Protein AF-0000000080417821 (afdb_homodimer)

InterPro domains:
  IPR031643 Domain of unknown function DUF4708 [PF15813] (2-129)
  IPR031643 Domain of unknown function DUF4708 [PTHR28495] (2-130)

Foldseek 3Di:
DLVQLPVDVFKFKADDPPDDPDMDIDGDPPDDPVVVVCVCVVVVHDDDDDDDDDQVNVQRRVVVSVQSVCPPQWHDDPQKIWGDNCVLVDQDWTKIKGKDWGWDQPDPVGIDIDIDIDIKTWGDPNVRRVCVVVVNPDDDCPDIDIDDDDDDDD/DLVVLPVDVFKFKADDPPDDPDMDIDGDPPDDPVVVVCVCVVVVHDDDDDDDDDQVNVQRRVVVSVQSVCPPQWHDDPQKIWGDNCVLVDQDWTKIKGKDWGWDQPDPVGIDIDIDIDIKIWGDPNVRRVCVVVVPPDDDCPDIDIDDDDDDDD

Organism: Rhodnius prolixus (NCBI:txid13249)

pLDDT: mean 87.02, std 12.96, range [41.62, 98.38]

Structure (mmCIF, N/CA/C/O backbone):
data_AF-0000000080417821-model_v1
#
loop_
_entity.id
_entity.type
_entity.pdbx_description
1 polymer 'DUF4708 domain-containing protein'
#
loop_
_atom_site.group_PDB
_atom_site.id
_atom_site.type_symbol
_atom_site.label_atom_id
_atom_site.label_alt_id
_atom_site.label_comp_id
_atom_site.label_asym_id
_atom_site.label_entity_id
_atom_site.label_seq_id
_atom_site.pdbx_PDB_ins_code
_atom_site.Cartn_x
_atom_site.Cartn_y
_atom_site.Cartn_z
_atom_site.occupancy
_atom_site.B_iso_or_equiv
_atom_site.auth_seq_id
_atom_site.auth_comp_id
_atom_site.auth_asym_id
_atom_site.auth_atom_id
_atom_site.pdbx_PDB_model_num
ATOM 1 N N . TYR A 1 1 ? -17.75 -14.117 3.521 1 67.31 1 TYR A N 1
ATOM 2 C CA . TYR A 1 1 ? -16.672 -13.656 2.643 1 67.31 1 TYR A CA 1
ATOM 3 C C . TYR A 1 1 ? -15.477 -13.18 3.451 1 67.31 1 TYR A C 1
ATOM 5 O O . TYR A 1 1 ? -14.352 -13.641 3.238 1 67.31 1 TYR A O 1
ATOM 13 N N . ARG A 1 2 ? -15.789 -12.57 4.441 1 77.38 2 ARG A N 1
ATOM 14 C CA . ARG A 1 2 ? -14.734 -11.898 5.191 1 77.38 2 ARG A CA 1
ATOM 15 C C . ARG A 1 2 ? -13.914 -12.898 5.996 1 77.38 2 ARG A C 1
ATOM 17 O O . ARG A 1 2 ? -12.703 -12.727 6.164 1 77.38 2 ARG A O 1
ATOM 24 N N . ILE A 1 3 ? -14.617 -14 6.188 1 83.12 3 ILE A N 1
ATOM 25 C CA . ILE A 1 3 ? -13.93 -14.984 7.02 1 83.12 3 ILE A CA 1
ATOM 26 C C . ILE A 1 3 ? -12.742 -15.562 6.254 1 83.12 3 ILE A C 1
ATOM 28 O O . ILE A 1 3 ? -11.68 -15.805 6.832 1 83.12 3 ILE A O 1
ATOM 32 N N . LEU A 1 4 ? -12.883 -15.797 5.035 1 86.12 4 LEU A N 1
ATOM 33 C CA . LEU A 1 4 ? -11.82 -16.375 4.223 1 86.12 4 LEU A CA 1
ATOM 34 C C . LEU A 1 4 ? -10.641 -15.406 4.117 1 86.12 4 LEU A C 1
ATOM 36 O O . LEU A 1 4 ? -9.484 -15.82 4.215 1 86.12 4 LEU A O 1
ATOM 40 N N . ILE A 1 5 ? -10.906 -14.188 4.008 1 89.5 5 ILE A N 1
ATOM 41 C CA . ILE A 1 5 ? -9.906 -13.133 3.848 1 89.5 5 ILE A CA 1
ATOM 42 C C . ILE A 1 5 ? -9.023 -13.07 5.09 1 89.5 5 ILE A C 1
ATOM 44 O O . ILE A 1 5 ? -7.809 -12.852 4.984 1 89.5 5 ILE A O 1
ATOM 48 N N . PHE A 1 6 ? -9.586 -13.352 6.164 1 89.06 6 PHE A N 1
ATOM 49 C CA . PHE A 1 6 ? -8.844 -13.172 7.406 1 89.06 6 PHE A CA 1
ATOM 50 C C . PHE A 1 6 ? -8.281 -14.5 7.898 1 89.06 6 PHE A C 1
ATOM 52 O O . PHE A 1 6 ? -7.566 -14.547 8.898 1 89.06 6 PHE A O 1
ATOM 59 N N . SER A 1 7 ? -8.531 -15.562 7.141 1 82.12 7 SER A N 1
ATOM 60 C CA . SER A 1 7 ? -8.047 -16.875 7.535 1 82.12 7 SER A CA 1
ATOM 61 C C . SER A 1 7 ? -6.582 -17.078 7.168 1 82.12 7 SER A C 1
ATOM 63 O O . SER A 1 7 ? -5.883 -17.891 7.777 1 82.12 7 SER A O 1
ATOM 65 N N . ALA A 1 8 ? -6.117 -16.359 6.105 1 81.94 8 ALA A N 1
ATOM 66 C CA . ALA A 1 8 ? -4.727 -16.422 5.668 1 81.94 8 ALA A CA 1
ATOM 67 C C . ALA A 1 8 ? -4.301 -15.117 4.996 1 81.94 8 ALA A C 1
ATOM 69 O O . ALA A 1 8 ? -5.137 -14.391 4.453 1 81.94 8 ALA A O 1
ATOM 70 N N . SER A 1 9 ? -2.992 -14.828 4.973 1 80.81 9 SER A N 1
ATOM 71 C CA . SER A 1 9 ? -2.473 -13.57 4.438 1 80.81 9 SER A CA 1
ATOM 72 C C . SER A 1 9 ? -2.346 -13.633 2.918 1 80.81 9 SER A C 1
ATOM 74 O O . SER A 1 9 ? -2.201 -12.594 2.262 1 80.81 9 SER A O 1
ATOM 76 N N . ASN A 1 10 ? -2.516 -14.773 2.357 1 86.62 10 ASN A N 1
ATOM 77 C CA . ASN A 1 10 ? -2.283 -14.938 0.927 1 86.62 10 ASN A CA 1
ATOM 78 C C . ASN A 1 10 ? -3.564 -15.32 0.192 1 86.62 10 ASN A C 1
ATOM 80 O O . ASN A 1 10 ? -3.533 -16.109 -0.757 1 86.62 10 ASN A O 1
ATOM 84 N N . ILE A 1 11 ? -4.684 -14.875 0.714 1 91.81 11 ILE A N 1
ATOM 85 C CA . ILE A 1 11 ? -5.965 -15.148 0.075 1 91.81 11 ILE A CA 1
ATOM 86 C C . ILE A 1 11 ? -6.648 -13.836 -0.296 1 91.81 11 ILE A C 1
ATOM 88 O O . ILE A 1 11 ? -6.715 -12.914 0.519 1 91.81 11 ILE A O 1
ATOM 92 N N . LEU A 1 12 ? -7.105 -13.773 -1.483 1 95.56 12 LEU A N 1
ATOM 93 C CA . LEU A 1 12 ? -7.965 -12.68 -1.93 1 95.56 12 LEU A CA 1
ATOM 94 C C . LEU A 1 12 ? -9.367 -13.188 -2.26 1 95.56 12 LEU A C 1
ATOM 96 O O . LEU A 1 12 ? -9.523 -14.312 -2.738 1 95.56 12 LEU A O 1
ATOM 100 N N . ALA A 1 13 ? -10.328 -12.344 -1.995 1 95.69 13 ALA A N 1
ATOM 101 C CA . ALA A 1 13 ? -11.688 -12.766 -2.301 1 95.69 13 ALA A CA 1
ATOM 102 C C . ALA A 1 13 ? -12.586 -11.57 -2.611 1 95.69 13 ALA A C 1
ATOM 104 O O . ALA A 1 13 ? -12.25 -10.438 -2.275 1 95.69 13 ALA A O 1
ATOM 105 N N . SER A 1 14 ? -13.648 -11.844 -3.246 1 96 14 SER A N 1
ATOM 106 C CA . SER A 1 14 ? -14.672 -10.852 -3.537 1 96 14 SER A CA 1
ATOM 107 C C . SER A 1 14 ? -16.016 -11.508 -3.863 1 96 14 SER A C 1
ATOM 109 O O . SER A 1 14 ? -16.047 -12.617 -4.387 1 96 14 SER A O 1
ATOM 111 N N . PRO A 1 15 ? -17.078 -10.844 -3.557 1 94.5 15 PRO A N 1
ATOM 112 C CA . PRO A 1 15 ? -18.344 -11.32 -4.109 1 94.5 15 PRO A CA 1
ATOM 113 C C . PRO A 1 15 ? -18.391 -11.258 -5.633 1 94.5 15 PRO A C 1
ATOM 115 O O . PRO A 1 15 ? -17.734 -10.406 -6.238 1 94.5 15 PRO A O 1
ATOM 118 N N . VAL A 1 16 ? -19.047 -12.227 -6.219 1 93.94 16 VAL A N 1
ATOM 119 C CA . VAL A 1 16 ? -19.297 -12.18 -7.656 1 93.94 16 VAL A CA 1
ATOM 120 C C . VAL A 1 16 ? -20.438 -11.203 -7.949 1 93.94 16 VAL A C 1
ATOM 122 O O . VAL A 1 16 ? -21.5 -11.273 -7.32 1 93.94 16 VAL A O 1
ATOM 125 N N . SER A 1 17 ? -20.078 -10.359 -8.922 1 89.75 17 SER A N 1
ATOM 126 C CA . SER A 1 17 ? -21.109 -9.383 -9.266 1 89.75 17 SER A CA 1
ATOM 127 C C . SER A 1 17 ? -22.422 -10.07 -9.664 1 89.75 17 SER A C 1
ATOM 129 O O . SER A 1 17 ? -22.406 -11.07 -10.383 1 89.75 17 SER A O 1
ATOM 131 N N . ASN A 1 18 ? -23.516 -9.648 -9.125 1 88.06 18 ASN A N 1
ATOM 132 C CA . ASN A 1 18 ? -24.859 -10.102 -9.469 1 88.06 18 ASN A CA 1
ATOM 133 C C . ASN A 1 18 ? -25.156 -11.469 -8.867 1 88.06 18 ASN A C 1
ATOM 135 O O . ASN A 1 18 ? -26.047 -12.18 -9.344 1 88.06 18 ASN A O 1
ATOM 139 N N . SER A 1 19 ? -24.312 -11.977 -8.102 1 88.44 19 SER A N 1
ATOM 140 C CA . SER A 1 19 ? -24.578 -13.203 -7.355 1 88.44 19 SER A CA 1
ATOM 141 C C . SER A 1 19 ? -24.688 -12.922 -5.863 1 88.44 19 SER A C 1
ATOM 143 O O . SER A 1 19 ? -23.969 -12.078 -5.324 1 88.44 19 SER A O 1
ATOM 145 N N . ILE A 1 20 ? -25.578 -13.641 -5.262 1 86.5 20 ILE A N 1
ATOM 146 C CA . ILE A 1 20 ? -25.797 -13.43 -3.836 1 86.5 20 ILE A CA 1
ATOM 147 C C . ILE A 1 20 ? -25.047 -14.484 -3.033 1 86.5 20 ILE A C 1
ATOM 149 O O . ILE A 1 20 ? -24.656 -14.242 -1.89 1 86.5 20 ILE A O 1
ATOM 153 N N . THR A 1 21 ? -24.641 -15.531 -3.73 1 89.56 21 THR A N 1
ATOM 154 C CA . THR A 1 21 ? -24.125 -16.641 -2.941 1 89.56 21 THR A CA 1
ATOM 155 C C . THR A 1 21 ? -22.719 -17.016 -3.383 1 89.56 21 THR A C 1
ATOM 157 O O . THR A 1 21 ? -22.047 -17.828 -2.746 1 89.56 21 THR A O 1
ATOM 160 N N . GLN A 1 22 ? -22.312 -16.438 -4.473 1 94.19 22 GLN A N 1
ATOM 161 C CA . GLN A 1 22 ? -21.031 -16.875 -5.012 1 94.19 22 GLN A CA 1
ATOM 162 C C . GLN A 1 22 ? -19.922 -15.883 -4.676 1 94.19 22 GLN A C 1
ATOM 164 O O . GLN A 1 22 ? -20.172 -14.68 -4.605 1 94.19 22 GLN A O 1
ATOM 169 N N . ILE A 1 23 ? -18.719 -16.406 -4.594 1 95 23 ILE A N 1
ATOM 170 C CA . ILE A 1 23 ? -17.547 -15.586 -4.312 1 95 23 ILE A CA 1
ATOM 171 C C . ILE A 1 23 ? -16.375 -16.031 -5.203 1 95 23 ILE A C 1
ATOM 173 O O . ILE A 1 23 ? -16.312 -17.188 -5.602 1 95 23 ILE A O 1
ATOM 177 N N . TYR A 1 24 ? -15.602 -15.094 -5.578 1 95.88 24 TYR A N 1
ATOM 178 C CA . TYR A 1 24 ? -14.289 -15.398 -6.121 1 95.88 24 TYR A CA 1
ATOM 179 C C . TYR A 1 24 ? -13.266 -15.57 -5.004 1 95.88 24 TYR A C 1
ATOM 181 O O . TYR A 1 24 ? -13.258 -14.812 -4.031 1 95.88 24 TYR A O 1
ATOM 189 N N . VAL A 1 25 ? -12.477 -16.547 -5.18 1 94.56 25 VAL A N 1
ATOM 190 C CA . VAL A 1 25 ? -11.328 -16.719 -4.297 1 94.56 25 VAL A CA 1
ATOM 191 C C . VAL A 1 25 ? -10.062 -16.891 -5.129 1 94.56 25 VAL A C 1
ATOM 193 O O . VAL A 1 25 ? -10.031 -17.703 -6.059 1 94.56 25 VAL A O 1
ATOM 196 N N . VAL A 1 26 ? -9.094 -16.094 -4.852 1 94.69 26 VAL A N 1
ATOM 197 C CA . VAL A 1 26 ? -7.805 -16.172 -5.527 1 94.69 26 VAL A CA 1
ATOM 198 C C . VAL A 1 26 ? -6.73 -16.625 -4.543 1 94.69 26 VAL A C 1
ATOM 200 O O . VAL A 1 26 ? -6.566 -16.047 -3.473 1 94.69 26 VAL A O 1
ATOM 203 N N . LEU A 1 27 ? -6.047 -17.672 -4.988 1 92.38 27 LEU A N 1
ATOM 204 C CA . LEU A 1 27 ? -5.039 -18.281 -4.137 1 92.38 27 LEU A CA 1
ATOM 205 C C . LEU A 1 27 ? -3.727 -18.469 -4.895 1 92.38 27 LEU A C 1
ATOM 207 O O . LEU A 1 27 ? -3.717 -18.5 -6.125 1 92.38 27 LEU A O 1
ATOM 211 N N . ASN A 1 28 ? -2.691 -18.5 -4.055 1 89.25 28 ASN A N 1
ATOM 212 C CA . ASN A 1 28 ? -1.428 -18.938 -4.645 1 89.25 28 ASN A CA 1
ATOM 213 C C . ASN A 1 28 ? -1.504 -20.359 -5.156 1 89.25 28 ASN A C 1
ATOM 215 O O . ASN A 1 28 ? -2.053 -21.234 -4.484 1 89.25 28 ASN A O 1
ATOM 219 N N . LYS A 1 29 ? -0.925 -20.656 -6.297 1 86.38 29 LYS A N 1
ATOM 220 C CA . LYS A 1 29 ? -0.939 -22 -6.895 1 86.38 29 LYS A CA 1
ATOM 221 C C . LYS A 1 29 ? -0.277 -23.016 -5.973 1 86.38 29 LYS A C 1
ATOM 223 O O . LYS A 1 29 ? -0.61 -24.203 -6.008 1 86.38 29 LYS A O 1
ATOM 228 N N . ASN A 1 30 ? 0.587 -22.531 -5.082 1 83.88 30 ASN A N 1
ATOM 229 C CA . ASN A 1 30 ? 1.323 -23.438 -4.203 1 83.88 30 ASN A CA 1
ATOM 230 C C . ASN A 1 30 ? 0.655 -23.562 -2.838 1 83.88 30 ASN A C 1
ATOM 232 O O . ASN A 1 30 ? 1.277 -24.016 -1.876 1 83.88 30 ASN A O 1
ATOM 236 N N . ILE A 1 31 ? -0.542 -23.203 -2.781 1 84.25 31 ILE A N 1
ATOM 237 C CA . ILE A 1 31 ? -1.246 -23.266 -1.506 1 84.25 31 ILE A CA 1
ATOM 238 C C . ILE A 1 31 ? -1.364 -24.719 -1.057 1 84.25 31 ILE A C 1
ATOM 240 O O . ILE A 1 31 ? -1.497 -25.625 -1.886 1 84.25 31 ILE A O 1
ATOM 244 N N . ASN A 1 32 ? -1.303 -24.844 0.171 1 86.12 32 ASN A N 1
ATOM 245 C CA . ASN A 1 32 ? -1.499 -26.172 0.743 1 86.12 32 ASN A CA 1
ATOM 246 C C . ASN A 1 32 ? -2.918 -26.672 0.505 1 86.12 32 ASN A C 1
ATOM 248 O O . ASN A 1 32 ? -3.885 -26.078 0.991 1 86.12 32 ASN A O 1
ATOM 252 N N . GLU A 1 33 ? -2.979 -27.797 -0.132 1 84.75 33 GLU A N 1
ATOM 253 C CA . GLU A 1 33 ? -4.273 -28.328 -0.544 1 84.75 33 GLU A CA 1
ATOM 254 C C . GLU A 1 33 ? -5.129 -28.703 0.664 1 84.75 33 GLU A C 1
ATOM 256 O O . GLU A 1 33 ? -6.34 -28.484 0.669 1 84.75 33 GLU A O 1
ATOM 261 N N . THR A 1 34 ? -4.488 -29.281 1.604 1 89.75 34 THR A N 1
ATOM 262 C CA . THR A 1 34 ? -5.219 -29.672 2.805 1 89.75 34 THR A CA 1
ATOM 263 C C . THR A 1 34 ? -5.789 -28.438 3.512 1 89.75 34 THR A C 1
ATOM 265 O O . THR A 1 34 ? -6.953 -28.438 3.918 1 89.75 34 THR A O 1
ATOM 268 N N . PHE A 1 35 ? -4.93 -27.484 3.598 1 87.25 35 PHE A N 1
ATOM 269 C CA . PHE A 1 35 ? -5.367 -26.234 4.215 1 87.25 35 PHE A CA 1
ATOM 270 C C . PHE A 1 35 ? -6.559 -25.656 3.469 1 87.25 35 PHE A C 1
ATOM 272 O O . PHE A 1 35 ? -7.539 -25.234 4.086 1 87.25 35 PHE A O 1
ATOM 279 N N . PHE A 1 36 ? -6.434 -25.734 2.195 1 86.06 36 PHE A N 1
ATOM 280 C CA . PHE A 1 36 ? -7.488 -25.188 1.353 1 86.06 36 PHE A CA 1
ATOM 281 C C . PHE A 1 36 ? -8.789 -25.953 1.54 1 86.06 36 PHE A C 1
ATOM 283 O O . PHE A 1 36 ? -9.852 -25.359 1.712 1 86.06 36 PHE A O 1
ATOM 290 N N . GLN A 1 37 ? -8.727 -27.172 1.534 1 87.81 37 GLN A N 1
ATOM 291 C CA . GLN A 1 37 ? -9.906 -28.016 1.692 1 87.81 37 GLN A CA 1
ATOM 292 C C . GLN A 1 37 ? -10.555 -27.812 3.059 1 87.81 37 GLN A C 1
ATOM 294 O O . GLN A 1 37 ? -11.781 -27.734 3.166 1 87.81 37 GLN A O 1
ATOM 299 N N . ASP A 1 38 ? -9.711 -27.703 4.039 1 90.38 38 ASP A N 1
ATOM 300 C CA . ASP A 1 38 ? -10.219 -27.453 5.383 1 90.38 38 ASP A CA 1
ATOM 301 C C . ASP A 1 38 ? -10.977 -26.125 5.453 1 90.38 38 ASP A C 1
ATOM 303 O O . ASP A 1 38 ? -12.016 -26.031 6.105 1 90.38 38 ASP A O 1
ATOM 307 N N . MET A 1 39 ? -10.352 -25.203 4.773 1 87.69 39 MET A N 1
ATOM 308 C CA . MET A 1 39 ? -10.977 -23.875 4.766 1 87.69 39 MET A CA 1
ATOM 309 C C . MET A 1 39 ? -12.344 -23.938 4.102 1 87.69 39 MET A C 1
ATOM 311 O O . MET A 1 39 ? -13.305 -23.344 4.605 1 87.69 39 MET A O 1
ATOM 315 N N . VAL A 1 40 ? -12.523 -24.672 3.033 1 88.44 40 VAL A N 1
ATOM 316 C CA . VAL A 1 40 ? -13.781 -24.797 2.297 1 88.44 40 VAL A CA 1
ATOM 317 C C . VAL A 1 40 ? -14.812 -25.516 3.16 1 88.44 40 VAL A C 1
ATOM 319 O O . VAL A 1 40 ? -15.938 -25.031 3.326 1 88.44 40 VAL A O 1
ATOM 322 N N . ILE A 1 41 ? -14.375 -26.562 3.732 1 91.25 41 ILE A N 1
ATOM 323 C CA . ILE A 1 41 ? -15.273 -27.422 4.508 1 91.25 41 ILE A CA 1
ATOM 324 C C . ILE A 1 41 ? -15.719 -26.688 5.766 1 91.25 41 ILE A C 1
ATOM 326 O O . ILE A 1 41 ? -16.922 -26.609 6.059 1 91.25 41 ILE A O 1
ATOM 330 N N . ASN A 1 42 ? -14.758 -26.016 6.395 1 90.25 42 ASN A N 1
ATOM 331 C CA . ASN A 1 42 ? -15.039 -25.375 7.676 1 90.25 42 ASN A CA 1
ATOM 332 C C . ASN A 1 42 ? -15.945 -24.156 7.504 1 90.25 42 ASN A C 1
ATOM 334 O O . ASN A 1 42 ? -16.656 -23.766 8.438 1 90.25 42 ASN A O 1
ATOM 338 N N . ASN A 1 43 ? -16 -23.672 6.352 1 88.62 43 ASN A N 1
ATOM 339 C CA . ASN A 1 43 ? -16.828 -22.484 6.125 1 88.62 43 ASN A CA 1
ATOM 340 C C . ASN A 1 43 ? -18.078 -22.828 5.316 1 88.62 43 ASN A C 1
ATOM 342 O O . ASN A 1 43 ? -18.781 -21.922 4.844 1 88.62 43 ASN A O 1
ATOM 346 N N . LYS A 1 44 ? -18.312 -24.109 5.059 1 90.25 44 LYS A N 1
ATOM 347 C CA . LYS A 1 44 ? -19.5 -24.625 4.383 1 90.25 44 LYS A CA 1
ATOM 348 C C . LYS A 1 44 ? -19.625 -24.078 2.967 1 90.25 44 LYS A C 1
ATOM 350 O O . LYS A 1 44 ? -20.703 -23.625 2.557 1 90.25 44 LYS A O 1
ATOM 355 N N . LEU A 1 45 ? -18.531 -24.078 2.34 1 90.94 45 LEU A N 1
ATOM 356 C CA . LEU A 1 45 ? -18.469 -23.625 0.954 1 90.94 45 LEU A CA 1
ATOM 357 C C . LEU A 1 45 ? -18.359 -24.812 0.002 1 90.94 45 LEU A C 1
ATOM 359 O O . LEU A 1 45 ? -18.031 -25.922 0.426 1 90.94 45 LEU A O 1
ATOM 363 N N . LYS A 1 46 ? -18.719 -24.562 -1.227 1 93.25 46 LYS A N 1
ATOM 364 C CA . LYS A 1 46 ? -18.531 -25.516 -2.316 1 93.25 46 LYS A CA 1
ATOM 365 C C . LYS A 1 46 ? -17.734 -24.891 -3.459 1 93.25 46 LYS A C 1
ATOM 367 O O . LYS A 1 46 ? -17.969 -23.75 -3.846 1 93.25 46 LYS A O 1
ATOM 372 N N . ILE A 1 47 ? -16.844 -25.641 -4 1 92.19 47 ILE A N 1
ATOM 373 C CA . ILE A 1 47 ? -16.047 -25.172 -5.129 1 92.19 47 ILE A CA 1
ATOM 374 C C . ILE A 1 47 ? -16.828 -25.375 -6.426 1 92.19 47 ILE A C 1
ATOM 376 O O . ILE A 1 47 ? -17.141 -26.5 -6.809 1 92.19 47 ILE A O 1
ATOM 380 N N . LEU A 1 48 ? -17.078 -24.344 -7.082 1 93.38 48 LEU A N 1
ATOM 381 C CA . LEU A 1 48 ? -17.875 -24.406 -8.312 1 93.38 48 LEU A CA 1
ATOM 382 C C . LEU A 1 48 ? -16.969 -24.609 -9.523 1 93.38 48 LEU A C 1
ATOM 384 O O . LEU A 1 48 ? -17.281 -25.391 -10.422 1 93.38 48 LEU A O 1
ATOM 388 N N . LYS A 1 49 ? -15.898 -23.844 -9.602 1 92.69 49 LYS A N 1
ATOM 389 C CA . LYS A 1 49 ? -14.984 -23.906 -10.734 1 92.69 49 LYS A CA 1
ATOM 390 C C . LYS A 1 49 ? -13.594 -23.406 -10.344 1 92.69 49 LYS A C 1
ATOM 392 O O . LYS A 1 49 ? -13.469 -22.438 -9.609 1 92.69 49 LYS A O 1
ATOM 397 N N . GLN A 1 50 ? -12.625 -24.125 -10.789 1 91.69 50 GLN A N 1
ATOM 398 C CA . GLN A 1 50 ? -11.234 -23.688 -10.688 1 91.69 50 GLN A CA 1
ATOM 399 C C . GLN A 1 50 ? -10.68 -23.281 -12.047 1 91.69 50 GLN A C 1
ATOM 401 O O . GLN A 1 50 ? -10.836 -24 -13.031 1 91.69 50 GLN A O 1
ATOM 406 N N . SER A 1 51 ? -10.102 -22.078 -12.133 1 92.19 51 SER A N 1
ATOM 407 C CA . SER A 1 51 ? -9.617 -21.578 -13.406 1 92.19 51 SER A CA 1
ATOM 408 C C . SER A 1 51 ? -8.484 -20.562 -13.211 1 92.19 51 SER A C 1
ATOM 410 O O . SER A 1 51 ? -8.078 -20.297 -12.078 1 92.19 51 SER A O 1
ATOM 412 N N . HIS A 1 52 ? -7.957 -20.062 -14.266 1 92 52 HIS A N 1
ATOM 413 C CA . HIS A 1 52 ? -6.934 -19.016 -14.227 1 92 52 HIS A CA 1
ATOM 414 C C . HIS A 1 52 ? -7.52 -17.688 -13.758 1 92 52 HIS A C 1
ATOM 416 O O . HIS A 1 52 ? -8.695 -17.406 -14 1 92 52 HIS A O 1
ATOM 422 N N . VAL A 1 53 ? -6.695 -16.938 -13.172 1 93.81 53 VAL A N 1
ATOM 423 C CA . VAL A 1 53 ? -7.125 -15.633 -12.68 1 93.81 53 VAL A CA 1
ATOM 424 C C . VAL A 1 53 ? -7.035 -14.602 -13.797 1 93.81 53 VAL A C 1
ATOM 426 O O . VAL A 1 53 ? -5.984 -14.445 -14.43 1 93.81 53 VAL A O 1
ATOM 429 N N . THR A 1 54 ? -8.062 -13.961 -14.07 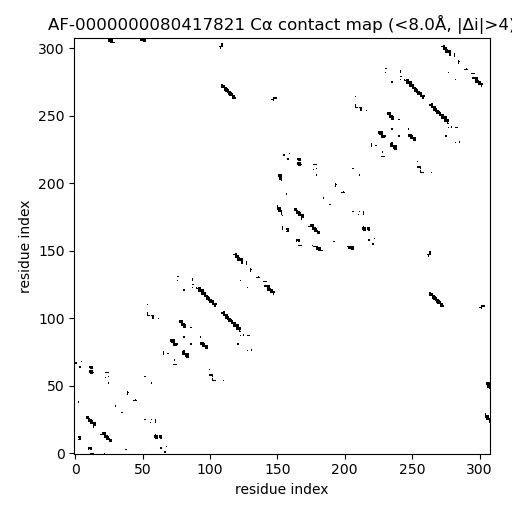1 92.38 54 THR A N 1
ATOM 430 C CA . THR A 1 54 ? -8.047 -12.852 -15.016 1 92.38 54 THR A CA 1
ATOM 431 C C . THR A 1 54 ? -7.754 -11.531 -14.305 1 92.38 54 THR A C 1
ATOM 433 O O . THR A 1 54 ? -7.973 -11.406 -13.102 1 92.38 54 THR A O 1
ATOM 436 N N . PRO A 1 55 ? -7.301 -10.477 -15.008 1 93.44 55 PRO A N 1
ATOM 437 C CA . PRO A 1 55 ? -7.047 -9.18 -14.383 1 93.44 55 PRO A CA 1
ATOM 438 C C . PRO A 1 55 ? -8.289 -8.594 -13.711 1 93.44 55 PRO A C 1
ATOM 440 O O . PRO A 1 55 ? -8.188 -7.98 -12.648 1 93.44 55 PRO A O 1
ATOM 443 N N . HIS A 1 56 ? -9.422 -8.891 -14.328 1 94.75 56 HIS A N 1
ATOM 444 C CA . HIS A 1 56 ? -10.672 -8.359 -13.789 1 94.75 56 HIS A CA 1
ATOM 445 C C . HIS A 1 56 ? -11 -9 -12.438 1 94.75 56 HIS A C 1
ATOM 447 O O . HIS A 1 56 ? -11.344 -8.297 -11.484 1 94.75 56 HIS A O 1
ATOM 453 N N . VAL A 1 57 ? -10.891 -10.242 -12.352 1 95.81 57 VAL A N 1
ATOM 454 C CA . VAL A 1 57 ? -11.172 -10.961 -11.109 1 95.81 57 VAL A CA 1
ATOM 455 C C . VAL A 1 57 ? -10.148 -10.586 -10.047 1 95.81 57 VAL A C 1
ATOM 457 O O . VAL A 1 57 ? -10.492 -10.383 -8.883 1 95.81 57 VAL A O 1
ATOM 460 N N . PHE A 1 58 ? -8.898 -10.539 -10.484 1 96.06 58 PHE A N 1
ATOM 461 C CA . PHE A 1 58 ? -7.844 -10.164 -9.555 1 96.06 58 PHE A CA 1
ATOM 462 C C . PHE A 1 58 ? -8.102 -8.781 -8.961 1 96.06 58 PHE A C 1
ATOM 464 O O . PHE A 1 58 ? -8.008 -8.594 -7.75 1 96.06 58 PHE A O 1
ATOM 471 N N . GLU A 1 59 ? -8.445 -7.871 -9.773 1 97.81 59 GLU A N 1
ATOM 472 C CA . GLU A 1 59 ? -8.719 -6.504 -9.344 1 97.81 59 GLU A CA 1
ATOM 473 C C . GLU A 1 59 ? -9.875 -6.461 -8.344 1 97.81 59 GLU A C 1
ATOM 475 O O . GLU A 1 59 ? -9.781 -5.809 -7.301 1 97.81 59 GLU A O 1
ATOM 480 N N . ALA A 1 60 ? -10.914 -7.156 -8.68 1 96.81 60 ALA A N 1
ATOM 481 C CA . ALA A 1 60 ? -12.078 -7.191 -7.801 1 96.81 60 ALA A CA 1
ATOM 482 C C . ALA A 1 60 ? -11.711 -7.77 -6.438 1 96.81 60 ALA A C 1
ATOM 484 O O . ALA A 1 60 ? -12.07 -7.203 -5.398 1 96.81 60 ALA A O 1
ATOM 485 N N . CYS A 1 61 ? -11.008 -8.852 -6.402 1 96.62 61 CYS A N 1
ATOM 486 C CA . CYS A 1 61 ? -10.633 -9.523 -5.16 1 96.62 61 CYS A CA 1
ATOM 487 C C . CYS A 1 61 ? -9.656 -8.688 -4.359 1 96.62 61 CYS A C 1
ATOM 489 O O . CYS A 1 61 ? -9.742 -8.617 -3.131 1 96.62 61 CYS A O 1
ATOM 491 N N . LEU A 1 62 ? -8.719 -8.023 -5.102 1 96.88 62 LEU A N 1
ATOM 492 C CA . LEU A 1 62 ? -7.746 -7.168 -4.434 1 96.88 62 LEU A CA 1
ATOM 493 C C . LEU A 1 62 ? -8.438 -5.988 -3.76 1 96.88 62 LEU A C 1
ATOM 495 O O . LEU A 1 62 ? -8.164 -5.688 -2.596 1 96.88 62 LEU A O 1
ATOM 499 N N . LYS A 1 63 ? -9.312 -5.344 -4.465 1 96.94 63 LYS A N 1
ATOM 500 C CA . LYS A 1 63 ? -10.039 -4.191 -3.936 1 96.94 63 LYS A CA 1
ATOM 501 C C . LYS A 1 63 ? -10.875 -4.58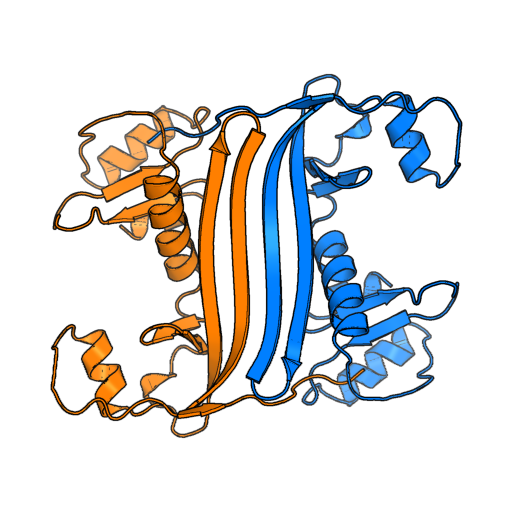2 -2.717 1 96.94 63 LYS A C 1
ATOM 503 O O . LYS A 1 63 ? -10.766 -3.959 -1.659 1 96.94 63 LYS A O 1
ATOM 508 N N . TYR A 1 64 ? -11.617 -5.617 -2.887 1 96.12 64 TYR A N 1
ATOM 509 C CA . TYR A 1 64 ? -12.5 -6.047 -1.812 1 96.12 64 TYR A CA 1
ATOM 510 C C . TYR A 1 64 ? -11.703 -6.445 -0.575 1 96.12 64 TYR A C 1
ATOM 512 O O . TYR A 1 64 ? -12.039 -6.039 0.542 1 96.12 64 TYR A O 1
ATOM 520 N N . THR A 1 65 ? -10.695 -7.27 -0.748 1 96.5 65 THR A N 1
ATOM 521 C CA . THR A 1 65 ? -9.875 -7.75 0.355 1 96.5 65 THR A CA 1
ATOM 522 C C . THR A 1 65 ? -9.172 -6.59 1.056 1 96.5 65 THR A C 1
ATOM 524 O O . THR A 1 65 ? -9.156 -6.52 2.287 1 96.5 65 THR A O 1
ATOM 527 N N . ALA A 1 66 ? -8.57 -5.648 0.26 1 96.44 66 ALA A N 1
ATOM 528 C CA . ALA A 1 66 ? -7.879 -4.504 0.839 1 96.44 66 ALA A CA 1
ATOM 529 C C . ALA A 1 66 ? -8.82 -3.67 1.705 1 96.44 66 ALA A C 1
ATOM 531 O O . ALA A 1 66 ? -8.461 -3.273 2.816 1 96.44 66 ALA A O 1
ATOM 532 N N . LEU A 1 67 ? -9.984 -3.432 1.216 1 95.88 67 LEU A N 1
ATOM 533 C CA . LEU A 1 67 ? -10.953 -2.621 1.94 1 95.88 67 LEU A CA 1
ATOM 534 C C . LEU A 1 67 ? -11.422 -3.334 3.203 1 95.88 67 LEU A C 1
ATOM 536 O O . LEU A 1 67 ? -11.586 -2.707 4.254 1 95.88 67 LEU A O 1
ATOM 540 N N . ALA A 1 68 ? -11.609 -4.594 3.08 1 94.75 68 ALA A N 1
ATOM 541 C CA . ALA A 1 68 ? -12 -5.379 4.25 1 94.75 68 ALA A CA 1
ATOM 542 C C . ALA A 1 68 ? -10.922 -5.324 5.328 1 94.75 68 ALA A C 1
ATOM 544 O O . ALA A 1 68 ? -11.227 -5.211 6.52 1 94.75 68 ALA A O 1
ATOM 545 N N . LYS A 1 69 ? -9.641 -5.391 4.941 1 95.56 69 LYS A N 1
ATOM 546 C CA . LYS A 1 69 ? -8.531 -5.43 5.891 1 95.56 69 LYS A CA 1
ATOM 547 C C . LYS A 1 69 ? -8.297 -4.055 6.512 1 95.56 69 LYS A C 1
ATOM 549 O O . LYS A 1 69 ? -7.715 -3.951 7.594 1 95.56 69 LYS A O 1
ATOM 554 N N . LEU A 1 70 ? -8.719 -3.035 5.871 1 95.94 70 LEU A N 1
ATOM 555 C CA . LEU A 1 70 ? -8.539 -1.676 6.371 1 95.94 70 LEU A CA 1
ATOM 556 C C . LEU A 1 70 ? -9.602 -1.337 7.41 1 95.94 70 LEU A C 1
ATOM 558 O O . LEU A 1 70 ? -9.406 -0.448 8.242 1 95.94 70 LEU A O 1
ATOM 562 N N . ALA A 1 71 ? -10.742 -1.992 7.316 1 94.06 71 ALA A N 1
ATOM 563 C CA . ALA A 1 71 ? -11.797 -1.806 8.312 1 94.06 71 ALA A CA 1
ATOM 564 C C . ALA A 1 71 ? -11.422 -2.473 9.633 1 94.06 71 ALA A C 1
ATOM 566 O O . ALA A 1 71 ? -10.75 -3.51 9.648 1 94.06 71 ALA A O 1
ATOM 567 N N . PRO A 1 72 ? -11.742 -1.861 10.812 1 94.38 72 PRO A N 1
ATOM 568 C CA . PRO A 1 72 ? -12.633 -0.713 10.969 1 94.38 72 PRO A CA 1
ATOM 569 C C . PRO A 1 72 ? -11.883 0.607 11.109 1 94.38 72 PRO A C 1
ATOM 571 O O . PRO A 1 72 ? -12.477 1.632 11.445 1 94.38 72 PRO A O 1
ATOM 574 N N . LYS A 1 73 ? -10.562 0.551 10.938 1 96 73 LYS A N 1
ATOM 575 C CA . LYS A 1 73 ? -9.781 1.78 11.062 1 96 73 LYS A CA 1
ATOM 576 C C . LYS A 1 73 ? -10.109 2.754 9.938 1 96 73 LYS A C 1
ATOM 578 O O . LYS A 1 73 ? -10.086 3.971 10.133 1 96 73 LYS A O 1
ATOM 583 N N . TRP A 1 74 ? -10.336 2.225 8.758 1 96.38 74 TRP A N 1
ATOM 584 C CA . TRP A 1 74 ? -10.773 2.967 7.578 1 96.38 74 TRP A CA 1
ATOM 585 C C . TRP A 1 74 ? -12.047 2.367 6.996 1 96.38 74 TRP A C 1
ATOM 587 O O . TRP A 1 74 ? -12.125 1.157 6.77 1 96.38 74 TRP A O 1
ATOM 597 N N . ASN A 1 75 ? -13 3.225 6.734 1 93.94 75 ASN A N 1
ATOM 598 C CA . ASN A 1 75 ? -14.328 2.756 6.336 1 93.94 75 ASN A CA 1
ATOM 599 C C . ASN A 1 75 ? -14.758 3.365 5.008 1 93.94 75 ASN A C 1
ATOM 601 O O . ASN A 1 75 ? -14.516 4.547 4.754 1 93.94 75 ASN A O 1
ATOM 605 N N . ILE A 1 76 ? -15.438 2.551 4.25 1 93.31 76 ILE A N 1
ATOM 606 C CA . ILE A 1 76 ? -15.891 2.984 2.934 1 93.31 76 ILE A CA 1
ATOM 607 C C . ILE A 1 76 ? -17.078 3.936 3.082 1 93.31 76 ILE A C 1
ATOM 609 O O . ILE A 1 76 ? -18.078 3.598 3.725 1 93.31 76 ILE A O 1
ATOM 613 N N . VAL A 1 77 ? -16.906 5.074 2.52 1 90.06 77 VAL A N 1
ATOM 614 C CA . VAL A 1 77 ? -18 6.027 2.344 1 90.06 77 VAL A CA 1
ATOM 615 C C . VAL A 1 77 ? -18.062 6.477 0.885 1 90.06 77 VAL A C 1
ATOM 617 O O . VAL A 1 77 ? -17.203 7.23 0.426 1 90.06 77 VAL A O 1
ATOM 620 N N . ASP A 1 78 ? -18.938 5.949 0.177 1 86.12 78 ASP A N 1
ATOM 621 C CA . ASP A 1 78 ? -19.062 6.258 -1.244 1 86.12 78 ASP A CA 1
ATOM 622 C C . ASP A 1 78 ? -17.812 5.848 -2.006 1 86.12 78 ASP A C 1
ATOM 624 O O . ASP A 1 78 ? -17.484 4.66 -2.094 1 86.12 78 ASP A O 1
ATOM 628 N N . SER A 1 79 ? -17.016 6.824 -2.51 1 85.75 79 SER A N 1
ATOM 629 C CA . SER A 1 79 ? -15.852 6.531 -3.336 1 85.75 79 SER A CA 1
ATOM 630 C C . SER A 1 79 ? -14.555 6.812 -2.584 1 85.75 79 SER A C 1
ATOM 632 O O . SER A 1 79 ? -13.5 6.973 -3.197 1 85.75 79 SER A O 1
ATOM 634 N N . PHE A 1 80 ? -14.773 7.031 -1.302 1 94.12 80 PHE A N 1
ATOM 635 C CA . PHE A 1 80 ? -13.594 7.309 -0.499 1 94.12 80 PHE A CA 1
ATOM 636 C C . PHE A 1 80 ? -13.672 6.605 0.85 1 94.12 80 PHE A C 1
ATOM 638 O O . PHE A 1 80 ? -14.695 5.992 1.174 1 94.12 80 PHE A O 1
ATOM 645 N N . LEU A 1 81 ? -12.531 6.586 1.534 1 96.25 81 LEU A N 1
ATOM 646 C CA . LEU A 1 81 ? -12.422 6.012 2.871 1 96.25 81 LEU A CA 1
ATOM 647 C C . LEU A 1 81 ? -12.375 7.105 3.932 1 96.25 81 LEU A C 1
ATOM 649 O O . LEU A 1 81 ? -11.844 8.188 3.688 1 96.25 81 LEU A O 1
ATOM 653 N N . VAL A 1 82 ? -12.891 6.797 5.031 1 95.44 82 VAL A N 1
ATOM 654 C CA . VAL A 1 82 ? -12.836 7.715 6.164 1 95.44 82 VAL A CA 1
ATOM 655 C C . VAL A 1 82 ? -12.219 7.012 7.367 1 95.44 82 VAL A C 1
ATOM 657 O O . VAL A 1 82 ? -12.492 5.836 7.621 1 95.44 82 VAL A O 1
ATOM 660 N N . GLU A 1 83 ? -11.516 7.781 8.094 1 95.94 83 GLU A N 1
ATOM 661 C CA . GLU A 1 83 ? -10.75 7.23 9.211 1 95.94 83 GLU A CA 1
ATOM 662 C C . GLU A 1 83 ? -11.602 7.148 10.469 1 95.94 83 GLU A C 1
ATOM 664 O O . GLU A 1 83 ? -12.336 8.086 10.797 1 95.94 83 GLU A O 1
ATOM 669 N N . GLY A 1 84 ? -11.477 5.98 11.188 1 93.69 84 GLY A N 1
ATOM 670 C CA . GLY A 1 84 ? -12 5.887 12.547 1 93.69 84 GLY A CA 1
ATOM 671 C C . GLY A 1 84 ? -13.25 5.035 12.641 1 93.69 84 GLY A C 1
ATOM 672 O O . GLY A 1 84 ? -14.133 5.121 11.781 1 93.69 84 GLY A O 1
ATOM 673 N N . ARG A 1 85 ? -13.469 4.363 13.758 1 91.12 85 ARG A N 1
ATOM 674 C CA . ARG A 1 85 ? -14.602 3.471 14 1 91.12 85 ARG A CA 1
ATOM 675 C C . ARG A 1 85 ? -15.875 4.262 14.281 1 91.12 85 ARG A C 1
ATOM 677 O O . ARG A 1 85 ? -16.984 3.77 14.055 1 91.12 85 ARG A O 1
ATOM 684 N N . ASP A 1 86 ? -15.664 5.453 14.789 1 89.88 86 ASP A N 1
ATOM 685 C CA . ASP A 1 86 ? -16.812 6.262 15.203 1 89.88 86 ASP A CA 1
ATOM 686 C C . ASP A 1 86 ? -17.109 7.348 14.172 1 89.88 86 ASP A C 1
ATOM 688 O O . ASP A 1 86 ? -17.672 8.391 14.516 1 89.88 86 ASP A O 1
ATOM 692 N N . PHE A 1 87 ? -16.734 7.109 12.984 1 90 87 PHE A N 1
ATOM 693 C CA . PHE A 1 87 ? -16.781 8.148 11.953 1 90 87 PHE A CA 1
ATOM 694 C C . PHE A 1 87 ? -18.203 8.625 11.719 1 90 87 PHE A C 1
ATOM 696 O O . PHE A 1 87 ? -18.422 9.766 11.32 1 90 87 PHE A O 1
ATOM 703 N N . LEU A 1 88 ? -19.172 7.805 11.977 1 84.5 88 LEU A N 1
ATOM 704 C CA . LEU A 1 88 ? -20.562 8.156 11.672 1 84.5 88 LEU A CA 1
ATOM 705 C C . LEU A 1 88 ? -21.125 9.117 12.711 1 84.5 88 LEU A C 1
ATOM 707 O O . LEU A 1 88 ? -22.078 9.852 12.43 1 84.5 88 LEU A O 1
ATOM 711 N N . ILE A 1 89 ? -20.5 9.141 13.867 1 84.06 89 ILE A N 1
ATOM 712 C CA . ILE A 1 89 ? -21.094 9.945 14.93 1 84.06 89 ILE A CA 1
ATOM 713 C C . ILE A 1 89 ? -20.234 11.188 15.164 1 84.06 89 ILE A C 1
ATOM 715 O O . ILE A 1 89 ? -20.547 12.008 16.031 1 84.06 89 ILE A O 1
ATOM 719 N N . ARG A 1 90 ? -19.172 11.336 14.523 1 85.19 90 ARG A N 1
ATOM 720 C CA . ARG A 1 90 ? -18.297 12.484 14.68 1 85.19 90 ARG A CA 1
ATOM 721 C C . ARG A 1 90 ? -18.875 13.711 13.977 1 85.19 90 ARG A C 1
ATOM 723 O O . ARG A 1 90 ? -19.422 13.609 12.875 1 85.19 90 ARG A O 1
ATOM 730 N N . GLN A 1 91 ? -18.734 14.828 14.578 1 86.38 91 GLN A N 1
ATOM 731 C CA . GLN A 1 91 ? -19.266 16.078 14.023 1 86.38 91 GLN A CA 1
ATOM 732 C C . GLN A 1 91 ? -18.156 16.891 13.375 1 86.38 91 GLN A C 1
ATOM 734 O O . GLN A 1 91 ? -18.422 17.781 12.555 1 86.38 91 GLN A O 1
ATOM 739 N N . GLU A 1 92 ? -16.922 16.609 13.688 1 90.94 92 GLU A N 1
ATOM 740 C CA . GLU A 1 92 ? -15.773 17.328 13.141 1 90.94 92 GLU A CA 1
ATOM 741 C C . GLU A 1 92 ? -15.32 16.719 11.82 1 90.94 92 GLU A C 1
ATOM 743 O O . GLU A 1 92 ? -15.656 15.562 11.516 1 90.94 92 GLU A O 1
ATOM 748 N N . PRO A 1 93 ? -14.68 17.531 11.055 1 93.38 93 PRO A N 1
ATOM 749 C CA . PRO A 1 93 ? -14.109 16.953 9.836 1 93.38 93 PRO A CA 1
ATOM 750 C C . PRO A 1 93 ? -13.219 15.742 10.109 1 93.38 93 PRO A C 1
ATOM 752 O O . PRO A 1 93 ? -12.492 15.719 11.102 1 93.38 93 PRO A O 1
ATOM 755 N N . LEU A 1 94 ? -13.32 14.844 9.219 1 94.25 94 LEU A N 1
ATOM 756 C CA . LEU A 1 94 ? -12.578 13.594 9.359 1 94.25 94 LEU A CA 1
ATOM 757 C C . LEU A 1 94 ? -11.469 13.508 8.32 1 94.25 94 LEU A C 1
ATOM 759 O O . LEU A 1 94 ? -11.523 14.18 7.285 1 94.25 94 LEU A O 1
ATOM 763 N N . ASN A 1 95 ? -10.453 12.688 8.656 1 93.94 95 ASN A N 1
ATOM 764 C CA . ASN A 1 95 ? -9.469 12.328 7.645 1 93.94 95 ASN A CA 1
ATOM 765 C C . ASN A 1 95 ? -10.039 11.336 6.633 1 93.94 95 ASN A C 1
ATOM 767 O O . ASN A 1 95 ? -10.68 10.352 7.016 1 93.94 95 ASN A O 1
ATOM 771 N N . GLY A 1 96 ? -9.883 11.625 5.391 1 95.44 96 GLY A N 1
ATOM 772 C CA . GLY A 1 96 ? -10.336 10.742 4.324 1 95.44 96 GLY A CA 1
ATOM 773 C C . GLY A 1 96 ? -9.281 10.5 3.262 1 95.44 96 GLY A C 1
ATOM 774 O O . GLY A 1 96 ? -8.258 11.18 3.234 1 95.44 96 GLY A O 1
ATOM 775 N N . VAL A 1 97 ? -9.562 9.508 2.461 1 96.19 97 VAL A N 1
ATOM 776 C CA . VAL A 1 97 ? -8.695 9.188 1.337 1 96.19 97 VAL A CA 1
ATOM 777 C C . VAL A 1 97 ? -9.531 8.773 0.131 1 96.19 97 VAL A C 1
ATOM 779 O O . VAL A 1 97 ? -10.359 7.863 0.225 1 96.19 97 VAL A O 1
ATOM 782 N N . LYS A 1 98 ? -9.367 9.508 -0.924 1 96.31 98 LYS A N 1
ATOM 783 C CA . LYS A 1 98 ? -9.805 8.969 -2.211 1 96.31 98 LYS A CA 1
ATOM 784 C C . LYS A 1 98 ? -8.812 7.941 -2.746 1 96.31 98 LYS A C 1
ATOM 786 O O . LYS A 1 98 ? -7.594 8.133 -2.643 1 96.31 98 LYS A O 1
ATOM 791 N N . TYR A 1 99 ? -9.383 6.918 -3.33 1 97 99 TYR A N 1
ATOM 792 C CA . TYR A 1 99 ? -8.477 5.867 -3.787 1 97 99 TYR A CA 1
ATOM 793 C C . TYR A 1 99 ? -8.977 5.238 -5.082 1 97 99 TYR A C 1
ATOM 795 O O . TYR A 1 99 ? -10.164 5.328 -5.398 1 97 99 TYR A O 1
ATOM 803 N N . ASN A 1 100 ? -8.062 4.668 -5.855 1 97.44 100 ASN A N 1
ATOM 804 C CA . ASN A 1 100 ? -8.336 3.818 -7.008 1 97.44 100 ASN A CA 1
ATOM 805 C C . ASN A 1 100 ? -7.309 2.695 -7.129 1 97.44 100 ASN A C 1
ATOM 807 O O . ASN A 1 100 ? -6.117 2.908 -6.891 1 97.44 100 ASN A O 1
ATOM 811 N N . ILE A 1 101 ? -7.77 1.562 -7.359 1 97.75 101 ILE A N 1
ATOM 812 C CA . ILE A 1 101 ? -6.914 0.41 -7.621 1 97.75 101 ILE A CA 1
ATOM 813 C C . ILE A 1 101 ? -7.266 -0.194 -8.977 1 97.75 101 ILE A C 1
ATOM 815 O O . ILE A 1 101 ? -8.422 -0.545 -9.227 1 97.75 101 ILE A O 1
ATOM 819 N N . THR A 1 102 ? -6.328 -0.325 -9.812 1 98 102 THR A N 1
ATOM 820 C CA . THR A 1 102 ? -6.543 -0.922 -11.125 1 98 102 THR A CA 1
ATOM 821 C C . THR A 1 102 ? -5.48 -1.976 -11.422 1 98 102 THR A C 1
ATOM 823 O O . THR A 1 102 ? -4.359 -1.897 -10.914 1 98 102 THR A O 1
ATOM 826 N N . VAL A 1 103 ? -5.84 -2.932 -12.164 1 97.19 103 VAL A N 1
ATOM 827 C CA . VAL A 1 103 ? -4.93 -3.965 -12.641 1 97.19 103 VAL A CA 1
ATOM 828 C C . VAL A 1 103 ? -4.906 -3.965 -14.172 1 97.19 103 VAL A C 1
ATOM 830 O O . VAL A 1 103 ? -5.938 -4.176 -14.812 1 97.19 103 VAL A O 1
ATOM 833 N N . ASN A 1 104 ? -3.789 -3.674 -14.633 1 95.56 104 ASN A N 1
ATOM 834 C CA . ASN A 1 104 ? -3.613 -3.641 -16.078 1 95.56 104 ASN A CA 1
ATOM 835 C C . ASN A 1 104 ? -2.898 -4.891 -16.594 1 95.56 104 ASN A C 1
ATOM 837 O O . ASN A 1 104 ? -1.878 -5.297 -16.031 1 95.56 104 ASN A O 1
ATOM 841 N N . ASP A 1 105 ? -3.447 -5.488 -17.609 1 92.62 105 ASP A N 1
ATOM 842 C CA . ASP A 1 105 ? -2.777 -6.602 -18.266 1 92.62 105 ASP A CA 1
ATOM 843 C C . ASP A 1 105 ? -1.712 -6.102 -19.25 1 92.62 105 ASP A C 1
ATOM 845 O O . ASP A 1 105 ? -2.033 -5.469 -20.25 1 92.62 105 ASP A O 1
ATOM 849 N N . LEU A 1 106 ? -0.491 -6.414 -18.938 1 90.19 106 LEU A N 1
ATOM 850 C CA . LEU A 1 106 ? 0.612 -5.988 -19.797 1 90.19 106 LEU A CA 1
ATOM 851 C C . LEU A 1 106 ? 1.026 -7.109 -20.734 1 90.19 106 LEU A C 1
ATOM 853 O O . LEU A 1 106 ? 2.137 -7.094 -21.281 1 90.19 106 LEU A O 1
ATOM 857 N N . HIS A 1 107 ? 0.149 -8.086 -20.859 1 84.81 107 HIS A N 1
ATOM 858 C CA . HIS A 1 107 ? 0.297 -9.211 -21.766 1 84.81 107 HIS A CA 1
ATOM 859 C C . HIS A 1 107 ? 1.56 -10.008 -21.453 1 84.81 107 HIS A C 1
ATOM 861 O O . HIS A 1 107 ? 1.67 -10.617 -20.391 1 84.81 107 HIS A O 1
ATOM 867 N N . LEU A 1 108 ? 2.605 -9.812 -22.172 1 82.31 108 LEU A N 1
ATOM 868 C CA . LEU A 1 108 ? 3.791 -10.656 -22.062 1 82.31 108 LEU A CA 1
ATOM 869 C C . LEU A 1 108 ? 4.602 -10.297 -20.812 1 82.31 108 LEU A C 1
ATOM 871 O O . LEU A 1 108 ? 5.402 -11.102 -20.344 1 82.31 108 LEU A O 1
ATOM 875 N N . THR A 1 109 ? 4.309 -9.211 -20.219 1 82.25 109 THR A N 1
ATOM 876 C CA . THR A 1 109 ? 5.129 -8.766 -19.094 1 82.25 109 THR A CA 1
ATOM 877 C C . THR A 1 109 ? 4.359 -8.891 -17.781 1 82.25 109 THR A C 1
ATOM 879 O O . THR A 1 109 ? 4.84 -8.461 -16.734 1 82.25 109 THR A O 1
ATOM 882 N N . GLY A 1 110 ? 3.174 -9.523 -17.891 1 87.12 110 GLY A N 1
ATOM 883 C CA . GLY A 1 110 ? 2.41 -9.773 -16.672 1 87.12 110 GLY A CA 1
ATOM 884 C C . GLY A 1 110 ? 1.349 -8.727 -16.406 1 87.12 110 GLY A C 1
ATOM 885 O O . GLY A 1 110 ? 0.757 -8.18 -17.344 1 87.12 110 GLY A O 1
ATOM 886 N N . SER A 1 111 ? 1.01 -8.594 -15.172 1 91.12 111 SER A N 1
ATOM 887 C CA . SER A 1 111 ? 0.013 -7.609 -14.75 1 91.12 111 SER A CA 1
ATOM 888 C C . SER A 1 111 ? 0.636 -6.523 -13.883 1 91.12 111 SER A C 1
ATOM 890 O O . SER A 1 111 ? 1.573 -6.789 -13.125 1 91.12 111 SER A O 1
ATOM 892 N N . GLU A 1 112 ? 0.138 -5.352 -14.039 1 96.31 112 GLU A N 1
ATOM 893 C CA . GLU A 1 112 ? 0.562 -4.223 -13.219 1 96.31 112 GLU A CA 1
ATOM 894 C C . GLU A 1 112 ? -0.576 -3.725 -12.336 1 96.31 112 GLU A C 1
ATOM 896 O O . GLU A 1 112 ? -1.689 -3.498 -12.812 1 96.31 112 GLU A O 1
ATOM 901 N N . ILE A 1 113 ? -0.281 -3.635 -11.133 1 97.75 113 ILE A N 1
ATOM 902 C CA . ILE A 1 113 ? -1.216 -3.02 -10.195 1 97.75 113 ILE A CA 1
ATOM 903 C C . ILE A 1 113 ? -0.882 -1.538 -10.031 1 97.75 113 ILE A C 1
ATOM 905 O O . ILE A 1 113 ? 0.276 -1.178 -9.805 1 97.75 113 ILE A O 1
ATOM 909 N N . ILE A 1 114 ? -1.858 -0.697 -10.133 1 98.31 114 ILE A N 1
ATOM 910 C CA . ILE A 1 114 ? -1.695 0.733 -9.898 1 98.31 114 ILE A CA 1
ATOM 911 C C . ILE A 1 114 ? -2.646 1.187 -8.797 1 98.31 114 ILE A C 1
ATOM 913 O O . ILE A 1 114 ? -3.857 0.977 -8.883 1 98.31 114 ILE A O 1
ATOM 917 N N . ILE A 1 115 ? -2.072 1.787 -7.824 1 98.31 115 ILE A N 1
ATOM 918 C CA . ILE A 1 115 ? -2.85 2.336 -6.719 1 98.31 115 ILE A CA 1
ATOM 919 C C . ILE A 1 115 ? -2.688 3.855 -6.68 1 98.31 115 ILE A C 1
ATOM 921 O O . ILE A 1 115 ? -1.567 4.367 -6.719 1 98.31 115 ILE A O 1
ATOM 925 N N . SER A 1 116 ? -3.672 4.57 -6.633 1 98.06 116 SER A N 1
ATOM 926 C CA . SER A 1 116 ? -3.672 6.023 -6.488 1 98.06 116 SER A CA 1
ATOM 927 C C . SER A 1 116 ? -4.398 6.453 -5.219 1 98.06 116 SER A C 1
ATOM 929 O O . SER A 1 116 ? -5.484 5.953 -4.922 1 98.06 116 SER A O 1
ATOM 931 N N . VAL A 1 117 ? -3.803 7.375 -4.504 1 97 117 VAL A N 1
ATOM 932 C CA . VAL A 1 117 ? -4.398 7.84 -3.258 1 97 117 VAL A CA 1
ATOM 933 C C . VAL A 1 117 ? -4.27 9.359 -3.158 1 97 117 VAL A C 1
ATOM 935 O O . VAL A 1 117 ? -3.248 9.93 -3.547 1 97 117 VAL A O 1
ATOM 938 N N . CYS A 1 118 ? -5.258 9.977 -2.627 1 96.06 118 CYS A N 1
ATOM 939 C CA . CYS A 1 118 ? -5.293 11.414 -2.352 1 96.06 118 CYS A CA 1
ATOM 940 C C . CYS A 1 118 ? -5.906 11.688 -0.984 1 96.06 118 CYS A C 1
ATOM 942 O O . CYS A 1 118 ? -7.047 11.305 -0.722 1 96.06 118 CYS A O 1
ATOM 944 N N . ALA A 1 119 ? -5.145 12.336 -0.143 1 93.81 119 ALA A N 1
ATOM 945 C CA . ALA A 1 119 ? -5.652 12.68 1.183 1 93.81 119 ALA A CA 1
ATOM 946 C C . ALA A 1 119 ? -6.672 13.812 1.104 1 93.81 119 ALA A C 1
ATOM 948 O O . ALA A 1 119 ? -6.465 14.797 0.385 1 93.81 119 ALA A O 1
ATOM 949 N N . VAL A 1 120 ? -7.75 13.664 1.893 1 94.06 120 VAL A N 1
ATOM 950 C CA . VAL A 1 120 ? -8.781 14.695 1.928 1 94.06 120 VAL A CA 1
ATOM 951 C C . VAL A 1 120 ? -9.305 14.852 3.354 1 94.06 120 VAL A C 1
ATOM 953 O O . VAL A 1 120 ? -9.117 13.969 4.191 1 94.06 120 VAL A O 1
ATOM 956 N N . LYS A 1 121 ? -9.828 16 3.623 1 94.06 121 LYS A N 1
ATOM 957 C CA . LYS A 1 121 ? -10.703 16.203 4.773 1 94.06 121 LYS A CA 1
ATOM 958 C C . LYS A 1 121 ? -12.172 16.047 4.375 1 94.06 121 LYS A C 1
ATOM 960 O O . LYS A 1 121 ? -12.57 16.469 3.287 1 94.06 121 LYS A O 1
ATOM 965 N N . VAL A 1 122 ? -12.914 15.484 5.23 1 93.62 122 VAL A N 1
ATOM 966 C CA . VAL A 1 122 ? -14.289 15.172 4.867 1 93.62 122 VAL A CA 1
ATOM 967 C C . VAL A 1 122 ? -15.234 15.656 5.961 1 93.62 122 VAL A C 1
ATOM 969 O O . VAL A 1 122 ? -15.016 15.391 7.145 1 93.62 122 VAL A O 1
ATOM 972 N N . ARG A 1 123 ? -16.234 16.312 5.652 1 93.31 123 ARG A N 1
ATOM 973 C CA . ARG A 1 123 ? -17.422 16.531 6.484 1 93.31 123 ARG A CA 1
ATOM 974 C C . ARG A 1 123 ? -18.594 15.703 5.996 1 93.31 123 ARG A C 1
ATOM 976 O O . ARG A 1 123 ? -19.156 15.969 4.926 1 93.31 123 ARG A O 1
ATOM 983 N N . LEU A 1 124 ? -18.844 14.781 6.812 1 88.75 124 LEU A N 1
ATOM 984 C CA . LEU A 1 124 ? -19.859 13.828 6.398 1 88.75 124 LEU A CA 1
ATOM 985 C C . LEU A 1 124 ? -21.266 14.414 6.57 1 88.75 124 LEU A C 1
ATOM 987 O O . LEU A 1 124 ? -21.547 15.078 7.57 1 88.75 124 LEU A O 1
ATOM 991 N N . ASN A 1 125 ? -22 14.234 5.582 1 83.38 125 ASN A N 1
ATOM 992 C CA . ASN A 1 125 ? -23.438 14.414 5.75 1 83.38 125 ASN A CA 1
ATOM 993 C C . ASN A 1 125 ? -24.109 13.156 6.285 1 83.38 125 ASN A C 1
ATOM 995 O O . ASN A 1 125 ? -24.266 12.172 5.555 1 83.38 125 ASN A O 1
ATOM 999 N N . THR A 1 126 ? -24.312 13.047 7.516 1 69.69 126 THR A N 1
ATOM 1000 C CA . THR A 1 126 ? -24.688 11.859 8.273 1 69.69 126 THR A CA 1
ATOM 1001 C C . THR A 1 126 ? -25.938 11.211 7.656 1 69.69 126 THR A C 1
ATOM 1003 O O . THR A 1 126 ? -26.078 9.984 7.699 1 69.69 126 THR A O 1
ATOM 1006 N N . VAL A 1 127 ? -26.844 11.883 7.211 1 63.75 127 VAL A N 1
ATOM 1007 C CA . VAL A 1 127 ? -28.031 11.297 6.594 1 63.75 127 VAL A CA 1
ATOM 1008 C C . VAL A 1 127 ? -27.625 10.43 5.406 1 63.75 127 VAL A C 1
ATOM 1010 O O . VAL A 1 127 ? -28.109 9.312 5.246 1 63.75 127 VAL A O 1
ATOM 1013 N N . SER A 1 128 ? -26.672 10.906 4.719 1 60.12 128 SER A N 1
ATOM 1014 C CA . SER A 1 128 ? -26.203 10.234 3.514 1 60.12 128 SER A CA 1
ATOM 1015 C C . SER A 1 128 ? -25.328 9.031 3.861 1 60.12 128 SER A C 1
ATOM 1017 O O . SER A 1 128 ? -25.406 7.996 3.189 1 60.12 128 SER A O 1
ATOM 1019 N N . ALA A 1 129 ? -24.656 9.07 4.973 1 61.22 129 ALA A N 1
ATOM 1020 C CA . ALA A 1 129 ? -23.734 7.996 5.359 1 61.22 129 ALA A CA 1
ATOM 1021 C C . ALA A 1 129 ? -24.5 6.766 5.84 1 61.22 129 ALA A C 1
ATOM 1023 O O . ALA A 1 129 ? -24.125 5.633 5.527 1 61.22 129 ALA A O 1
ATOM 1024 N N . TYR A 1 130 ? -25.5 7.043 6.535 1 60.59 130 TYR A N 1
ATOM 1025 C CA . TYR A 1 130 ? -26.344 5.945 7.016 1 60.59 130 TYR A CA 1
ATOM 1026 C C . TYR A 1 130 ? -27.016 5.227 5.859 1 60.59 130 TYR A C 1
ATOM 1028 O O . TYR A 1 130 ? -27.141 4 5.871 1 60.59 130 TYR A O 1
ATOM 1036 N N . ASN A 1 131 ? -27.344 6.031 4.953 1 58.28 131 ASN A N 1
ATOM 1037 C CA . ASN A 1 131 ? -28.016 5.453 3.797 1 58.28 131 ASN A CA 1
ATOM 1038 C C . ASN A 1 131 ? -27.078 4.574 2.979 1 58.28 131 ASN A C 1
ATOM 1040 O O . ASN A 1 131 ? -27.5 3.566 2.408 1 58.28 131 ASN A O 1
ATOM 1044 N N . PHE A 1 132 ? -25.875 5.109 2.914 1 56.75 132 PHE A N 1
ATOM 1045 C CA . PHE A 1 132 ? -24.891 4.328 2.186 1 56.75 132 PHE A CA 1
ATOM 1046 C C . PHE A 1 132 ? -24.688 2.961 2.834 1 56.75 132 PHE A C 1
ATOM 1048 O O . PHE A 1 132 ? -24.562 1.951 2.139 1 56.75 132 PHE A O 1
ATOM 1055 N N . LEU A 1 133 ? -24.781 3.031 4.102 1 57.88 133 LEU A N 1
ATOM 1056 C CA . LEU A 1 133 ? -24.578 1.769 4.801 1 57.88 133 LEU A CA 1
ATOM 1057 C C . LEU A 1 133 ? -25.781 0.847 4.613 1 57.88 133 LEU A C 1
ATOM 1059 O O . LEU A 1 133 ? -25.641 -0.378 4.621 1 57.88 133 LEU A O 1
ATOM 1063 N N . ASP A 1 134 ? -26.953 1.453 4.555 1 53.59 134 ASP A N 1
ATOM 1064 C CA . ASP A 1 134 ? -28.172 0.647 4.434 1 53.59 134 ASP A CA 1
ATOM 1065 C C . ASP A 1 134 ? -28.516 0.385 2.969 1 53.59 134 ASP A C 1
ATOM 1067 O O . ASP A 1 134 ? -29.5 -0.285 2.668 1 53.59 134 ASP A O 1
ATOM 1071 N N . ASN A 1 135 ? -27.703 0.346 2.102 1 50.5 135 ASN A N 1
ATOM 1072 C CA . ASN A 1 135 ? -27.969 0.1 0.686 1 50.5 135 ASN A CA 1
ATOM 1073 C C . ASN A 1 135 ? -29.219 0.833 0.206 1 50.5 135 ASN A C 1
ATOM 1075 O O . ASN A 1 135 ? -29.812 0.46 -0.807 1 50.5 135 ASN A O 1
ATOM 1079 N N . ASN A 1 136 ? -29.953 1.502 1.053 1 45.88 136 ASN A N 1
ATOM 1080 C CA . ASN A 1 136 ? -31.219 2.104 0.621 1 45.88 136 ASN A CA 1
ATOM 1081 C C . ASN A 1 136 ? -30.984 3.412 -0.127 1 45.88 136 ASN A C 1
ATOM 1083 O O . ASN A 1 136 ? -30.141 4.215 0.268 1 45.88 136 ASN A O 1
ATOM 1087 N N . HIS A 1 137 ? -31.312 3.461 -1.451 1 43.53 137 HIS A N 1
ATOM 1088 C CA . HIS A 1 137 ? -31.188 4.488 -2.479 1 43.53 137 HIS A CA 1
ATOM 1089 C C . HIS A 1 137 ? -31.828 5.797 -2.023 1 43.53 137 HIS A C 1
ATOM 1091 O O . HIS A 1 137 ? -33 6.047 -2.289 1 43.53 137 HIS A O 1
ATOM 1097 N N . ILE A 1 138 ? -32.062 6.184 -0.839 1 43.75 138 ILE A N 1
ATOM 1098 C CA . ILE A 1 138 ? -32.812 7.43 -0.723 1 43.75 138 ILE A CA 1
ATOM 1099 C C . ILE A 1 138 ? -32.156 8.5 -1.6 1 43.75 138 ILE A C 1
ATOM 1101 O O . ILE A 1 138 ? -30.953 8.469 -1.847 1 43.75 138 ILE A O 1
ATOM 1105 N N . ASP A 1 139 ? -33.031 9.609 -2.008 1 41.62 139 ASP A N 1
ATOM 1106 C CA . ASP A 1 139 ? -33.031 10.695 -2.977 1 41.62 139 ASP A CA 1
ATOM 1107 C C . ASP A 1 139 ? -31.75 11.516 -2.881 1 41.62 139 ASP A C 1
ATOM 1109 O O . ASP A 1 139 ? -31.047 11.695 -3.879 1 41.62 139 ASP A O 1
ATOM 1113 N N . GLU A 1 140 ? -31.984 12.961 -2.318 1 44.16 140 GLU A N 1
ATOM 1114 C CA . GLU A 1 140 ? -31.312 14.227 -2.604 1 44.16 140 GLU A CA 1
ATOM 1115 C C . GLU A 1 140 ? -29.875 14.211 -2.105 1 44.16 140 GLU A C 1
ATOM 1117 O O . GLU A 1 140 ? -29.625 13.906 -0.938 1 44.16 140 GLU A O 1
ATOM 1122 N N . ALA A 1 141 ? -28.859 13.945 -2.855 1 46.25 141 ALA A N 1
ATOM 1123 C CA . ALA A 1 141 ? -27.406 13.773 -2.83 1 46.25 141 ALA A CA 1
ATOM 1124 C C . ALA A 1 141 ? -26.75 14.781 -1.886 1 46.25 141 ALA A C 1
ATOM 1126 O O . ALA A 1 141 ? -26.406 15.891 -2.297 1 46.25 141 ALA A O 1
ATOM 1127 N N . GLU A 1 142 ? -27.344 15.094 -0.777 1 58.78 142 GLU A N 1
ATOM 1128 C CA . GLU A 1 142 ? -26.5 15.969 0.014 1 58.78 142 GLU A CA 1
ATOM 1129 C C . GLU A 1 142 ? -25.094 15.391 0.163 1 58.78 142 GLU A C 1
ATOM 1131 O O . GLU A 1 142 ? -24.922 14.305 0.729 1 58.78 142 GLU A O 1
ATOM 1136 N N . LYS A 1 143 ? -24.109 15.844 -0.679 1 75.19 143 LYS A N 1
ATOM 1137 C CA . LYS A 1 143 ? -22.766 15.398 -0.994 1 75.19 143 LYS A CA 1
ATOM 1138 C C . LYS A 1 143 ? -21.797 15.695 0.155 1 75.19 143 LYS A C 1
ATOM 1140 O O . LYS A 1 143 ? -22 16.656 0.901 1 75.19 143 LYS A O 1
ATOM 1145 N N . HIS A 1 144 ? -21.141 14.836 0.667 1 84.94 144 HIS A N 1
ATOM 1146 C CA . HIS A 1 144 ? -20.031 15.078 1.582 1 84.94 144 HIS A CA 1
ATOM 1147 C C . HIS A 1 144 ? -19.141 16.219 1.083 1 84.94 144 HIS A C 1
ATOM 1149 O O . HIS A 1 144 ? -19 16.406 -0.126 1 84.94 144 HIS A O 1
ATOM 1155 N N . GLU A 1 145 ? -18.844 17.047 2.027 1 90.06 145 GLU A N 1
ATOM 1156 C CA . GLU A 1 145 ? -17.875 18.062 1.669 1 90.06 145 GLU A CA 1
ATOM 1157 C C . GLU A 1 145 ? -16.453 17.531 1.776 1 90.06 145 GLU A C 1
ATOM 1159 O O . GLU A 1 145 ? -16.062 16.984 2.812 1 90.06 145 GLU A O 1
ATOM 1164 N N . LEU A 1 146 ? -15.758 17.688 0.678 1 90.56 146 LEU A N 1
ATOM 1165 C CA . LEU A 1 146 ? -14.367 17.25 0.63 1 90.56 146 LEU A CA 1
ATOM 1166 C C . LEU A 1 146 ? -13.453 18.422 0.279 1 90.56 146 LEU A C 1
ATOM 1168 O O . LEU A 1 146 ? -13.773 19.234 -0.594 1 90.56 146 LEU A O 1
ATOM 1172 N N . TRP A 1 147 ? -12.336 18.484 1.026 1 92.12 147 TRP A N 1
ATOM 1173 C CA . TRP A 1 147 ? -11.344 19.5 0.685 1 92.12 147 TRP A CA 1
ATOM 1174 C C . TRP A 1 147 ? -9.938 19.031 1.065 1 92.12 147 TRP A C 1
ATOM 1176 O O . TRP A 1 147 ? -9.781 18.016 1.746 1 92.12 147 TRP A O 1
ATOM 1186 N N . HIS A 1 148 ? -8.938 19.75 0.535 1 91.06 148 HIS A N 1
ATOM 1187 C CA . HIS A 1 148 ? -7.543 19.422 0.805 1 91.06 148 HIS A CA 1
ATOM 1188 C C . HIS A 1 148 ? -6.969 20.297 1.904 1 91.06 148 HIS A C 1
ATOM 1190 O O . HIS A 1 148 ? -7.262 21.5 1.959 1 91.06 148 HIS A O 1
ATOM 1196 N N . GLU A 1 149 ? -6.246 19.641 2.756 1 86.5 149 GLU A N 1
ATOM 1197 C CA . GLU A 1 149 ? -5.512 20.344 3.803 1 86.5 149 GLU A CA 1
ATOM 1198 C C . GLU A 1 149 ? -4.094 19.797 3.939 1 86.5 149 GLU A C 1
ATOM 1200 O O . GLU A 1 149 ? -3.877 18.594 3.875 1 86.5 149 GLU A O 1
ATOM 1205 N N . ASP A 1 150 ? -3.133 20.688 4.109 1 82.19 150 ASP A N 1
ATOM 1206 C CA . ASP A 1 150 ? -1.753 20.281 4.344 1 82.19 150 ASP A CA 1
ATOM 1207 C C . ASP A 1 150 ? -1.564 19.781 5.777 1 82.19 150 ASP A C 1
ATOM 1209 O O . ASP A 1 150 ? -1.951 20.469 6.73 1 82.19 150 ASP A O 1
ATOM 1213 N N . HIS A 1 151 ? -0.944 18.562 5.855 1 79.81 151 HIS A N 1
ATOM 1214 C CA . HIS A 1 151 ? -0.831 17.984 7.188 1 79.81 151 HIS A CA 1
ATOM 1215 C C . HIS A 1 151 ? 0.627 17.719 7.559 1 79.81 151 HIS A C 1
ATOM 1217 O O . HIS A 1 151 ? 0.92 17.25 8.656 1 79.81 151 HIS A O 1
ATOM 1223 N N . TRP A 1 152 ? 1.493 18.25 6.672 1 84.12 152 TRP A N 1
ATOM 1224 C CA . TRP A 1 152 ? 2.861 17.797 6.891 1 84.12 152 TRP A CA 1
ATOM 1225 C C . TRP A 1 152 ? 3.818 18.969 7 1 84.12 152 TRP A C 1
ATOM 1227 O O . TRP A 1 152 ? 3.58 20.031 6.406 1 84.12 152 TRP A O 1
ATOM 1237 N N . ILE A 1 153 ? 4.734 18.766 7.832 1 84.38 153 ILE A N 1
ATOM 1238 C CA . ILE A 1 153 ? 5.828 19.719 7.957 1 84.38 153 ILE A CA 1
ATOM 1239 C C . ILE A 1 153 ? 7.16 19.016 7.723 1 84.38 153 ILE A C 1
ATOM 1241 O O . ILE A 1 153 ? 7.316 17.844 8.078 1 84.38 153 ILE A O 1
ATOM 1245 N N . LYS A 1 154 ? 8.078 19.688 7.137 1 91.19 154 LYS A N 1
ATOM 1246 C CA . LYS A 1 154 ? 9.438 19.219 6.891 1 91.19 154 LYS A CA 1
ATOM 1247 C C . LYS A 1 154 ? 10.414 19.812 7.895 1 91.19 154 LYS A C 1
ATOM 1249 O O . LYS A 1 154 ? 10.469 21.031 8.07 1 91.19 154 LYS A O 1
ATOM 1254 N N . TYR B 1 1 ? 19.656 7.273 9.852 1 67.94 1 TYR B N 1
ATOM 1255 C CA . TYR B 1 1 ? 18.438 7.574 9.125 1 67.94 1 TYR B CA 1
ATOM 1256 C C . TYR B 1 1 ? 17.344 6.57 9.461 1 67.94 1 TYR B C 1
ATOM 1258 O O . TYR B 1 1 ? 16.234 6.953 9.852 1 67.94 1 TYR B O 1
ATOM 1266 N N . ARG B 1 2 ? 17.75 5.453 9.586 1 77.88 2 ARG B N 1
ATOM 1267 C CA . ARG B 1 2 ? 16.766 4.379 9.711 1 77.88 2 ARG B CA 1
ATOM 1268 C C . ARG B 1 2 ? 16.172 4.352 11.109 1 77.88 2 ARG B C 1
ATOM 1270 O O . ARG B 1 2 ? 15 4.016 11.281 1 77.88 2 ARG B O 1
ATOM 1277 N N . ILE B 1 3 ? 16.953 4.969 11.961 1 83.69 3 ILE B N 1
ATOM 1278 C CA . ILE B 1 3 ? 16.484 4.918 13.336 1 83.69 3 ILE B CA 1
ATOM 1279 C C . ILE B 1 3 ? 15.227 5.777 13.477 1 83.69 3 ILE B C 1
ATOM 1281 O O . ILE B 1 3 ? 14.289 5.402 14.188 1 83.69 3 ILE B O 1
ATOM 1285 N N . LEU B 1 4 ? 15.188 6.867 12.867 1 86.38 4 LEU B N 1
ATOM 1286 C CA . LEU B 1 4 ? 14.047 7.766 12.961 1 86.38 4 LEU B CA 1
ATOM 1287 C C . LEU B 1 4 ? 12.805 7.133 12.344 1 86.38 4 LEU B C 1
ATOM 1289 O O . LEU B 1 4 ? 11.703 7.234 12.898 1 86.38 4 LEU B O 1
ATOM 1293 N N . ILE B 1 5 ? 12.961 6.453 11.312 1 89.62 5 ILE B N 1
ATOM 1294 C CA . ILE B 1 5 ? 11.883 5.816 10.562 1 89.62 5 ILE B CA 1
ATOM 1295 C C . ILE B 1 5 ? 11.195 4.762 11.43 1 89.62 5 ILE B C 1
ATOM 1297 O O . ILE B 1 5 ? 9.977 4.605 11.383 1 89.62 5 ILE B O 1
ATOM 1301 N N . PHE B 1 6 ? 11.945 4.188 12.258 1 89.44 6 PHE B N 1
ATOM 1302 C CA . PHE B 1 6 ? 11.406 3.068 13.023 1 89.44 6 PHE B CA 1
ATOM 1303 C C . PHE B 1 6 ? 11.016 3.512 14.43 1 89.44 6 PHE B C 1
ATOM 1305 O O . PHE B 1 6 ? 10.477 2.723 15.203 1 89.44 6 PHE B O 1
ATOM 1312 N N . SER B 1 7 ? 11.211 4.789 14.719 1 82.31 7 SER B N 1
ATOM 1313 C CA . SER B 1 7 ? 10.898 5.312 16.047 1 82.31 7 SER B CA 1
ATOM 1314 C C . SER B 1 7 ? 9.406 5.598 16.188 1 82.31 7 SER B C 1
ATOM 1316 O O . SER B 1 7 ? 8.867 5.609 17.297 1 82.31 7 SER B O 1
ATOM 1318 N N . ALA B 1 8 ? 8.727 5.922 15.039 1 82.31 8 ALA B N 1
ATOM 1319 C CA . ALA B 1 8 ? 7.293 6.184 15.031 1 82.31 8 ALA B CA 1
ATOM 1320 C C . ALA B 1 8 ? 6.676 5.824 13.68 1 82.31 8 ALA B C 1
ATOM 1322 O O . ALA B 1 8 ? 7.359 5.836 12.656 1 82.31 8 ALA B O 1
ATOM 1323 N N . SER B 1 9 ? 5.352 5.547 13.656 1 81.31 9 SER B N 1
ATOM 1324 C CA . SER B 1 9 ? 4.668 5.105 12.445 1 81.31 9 SER B CA 1
ATOM 1325 C C . SER B 1 9 ? 4.305 6.285 11.547 1 81.31 9 SER B C 1
ATOM 1327 O O . SER B 1 9 ? 3.98 6.105 10.375 1 81.31 9 SER B O 1
ATOM 1329 N N . ASN B 1 10 ? 4.461 7.457 12.016 1 86.69 10 ASN B N 1
ATOM 1330 C CA . ASN B 1 10 ? 4.02 8.633 11.273 1 86.69 10 ASN B CA 1
ATOM 1331 C C . ASN B 1 10 ? 5.195 9.531 10.898 1 86.69 10 ASN B C 1
ATOM 1333 O O . ASN B 1 10 ? 5.066 10.758 10.891 1 86.69 10 ASN B O 1
ATOM 1337 N N . ILE B 1 11 ? 6.352 8.945 10.727 1 91.81 11 ILE B N 1
ATOM 1338 C CA . ILE B 1 11 ? 7.535 9.703 10.328 1 91.81 11 ILE B CA 1
ATOM 1339 C C . ILE B 1 11 ? 8.055 9.18 8.992 1 91.81 11 ILE B C 1
ATOM 1341 O O . ILE B 1 11 ? 8.18 7.969 8.797 1 91.81 11 ILE B O 1
ATOM 1345 N N . LEU B 1 12 ? 8.312 10.062 8.117 1 95.62 12 LEU B N 1
ATOM 1346 C CA . LEU B 1 12 ? 9.008 9.758 6.875 1 95.62 12 LEU B CA 1
ATOM 1347 C C . LEU B 1 12 ? 10.375 10.438 6.836 1 95.62 12 LEU B C 1
ATOM 1349 O O . LEU B 1 12 ? 10.539 11.539 7.363 1 95.62 12 LEU B O 1
ATOM 1353 N N . ALA B 1 13 ? 11.297 9.766 6.211 1 95.69 13 ALA B N 1
ATOM 1354 C CA . ALA B 1 13 ? 12.625 10.375 6.129 1 95.69 13 ALA B CA 1
ATOM 1355 C C . ALA B 1 13 ? 13.367 9.906 4.887 1 95.69 13 ALA B C 1
ATOM 1357 O O . ALA B 1 13 ? 13.008 8.891 4.285 1 95.69 13 ALA B O 1
ATOM 1358 N N . SER B 1 14 ? 14.344 10.648 4.523 1 96.06 14 SER B N 1
ATOM 1359 C CA . SER B 1 14 ? 15.234 10.297 3.422 1 96.06 14 SER B CA 1
ATOM 1360 C C . SER B 1 14 ? 16.547 11.07 3.506 1 96.06 14 SER B C 1
ATOM 1362 O O . SER B 1 14 ? 16.578 12.188 4.016 1 96.06 14 SER B O 1
ATOM 1364 N N . PRO B 1 15 ? 17.609 10.477 3.027 1 94.56 15 PRO B N 1
ATOM 1365 C CA . PRO B 1 15 ? 18.797 11.297 2.846 1 94.56 15 PRO B CA 1
ATOM 1366 C C . PRO B 1 15 ? 18.609 12.422 1.829 1 94.56 15 PRO B C 1
ATOM 1368 O O . PRO B 1 15 ? 17.812 12.281 0.897 1 94.56 15 PRO B O 1
ATOM 1371 N N . VAL B 1 16 ? 19.203 13.539 2.109 1 94 16 VAL B N 1
ATOM 1372 C CA . VAL B 1 16 ? 19.234 14.617 1.128 1 94 16 VAL B CA 1
ATOM 1373 C C . VAL B 1 16 ? 20.234 14.297 0.027 1 94 16 VAL B C 1
ATOM 1375 O O . VAL B 1 16 ? 21.391 13.945 0.311 1 94 16 VAL B O 1
ATOM 1378 N N . SER B 1 17 ? 19.688 14.461 -1.181 1 89.56 17 SER B N 1
ATOM 1379 C CA . SER B 1 17 ? 20.578 14.164 -2.303 1 89.56 17 SER B CA 1
ATOM 1380 C C . SER B 1 17 ? 21.844 15 -2.234 1 89.56 17 SER B C 1
ATOM 1382 O O . SER B 1 17 ? 21.797 16.188 -1.931 1 89.56 17 SER B O 1
ATOM 1384 N N . ASN B 1 18 ? 22.984 14.406 -2.383 1 87.75 18 ASN B N 1
ATOM 1385 C CA . ASN B 1 18 ? 24.281 15.055 -2.465 1 87.75 18 ASN B CA 1
ATOM 1386 C C . ASN B 1 18 ? 24.781 15.5 -1.09 1 87.75 18 ASN B C 1
ATOM 1388 O O . ASN B 1 18 ? 25.641 16.375 -0.987 1 87.75 18 ASN B O 1
ATOM 1392 N N . SER B 1 19 ? 24.078 15.195 -0.089 1 88.12 19 SER B N 1
ATOM 1393 C CA . SER B 1 19 ? 24.547 15.445 1.272 1 88.12 19 SER B CA 1
ATOM 1394 C C . SER B 1 19 ? 24.891 14.141 1.985 1 88.12 19 SER B C 1
ATOM 1396 O O . SER B 1 19 ? 24.219 13.125 1.796 1 88.12 19 SER B O 1
ATOM 1398 N N . ILE B 1 20 ? 25.906 14.219 2.766 1 86.06 20 ILE B N 1
ATOM 1399 C CA . ILE B 1 20 ? 26.344 13.023 3.475 1 86.06 20 ILE B CA 1
ATOM 1400 C C . ILE B 1 20 ? 25.781 13.039 4.898 1 86.06 20 ILE B C 1
ATOM 1402 O O . ILE B 1 20 ? 25.562 11.977 5.492 1 86.06 20 ILE B O 1
ATOM 1406 N N . THR B 1 21 ? 25.359 14.219 5.32 1 89.31 21 THR B N 1
ATOM 1407 C CA . THR B 1 21 ? 25.062 14.297 6.746 1 89.31 21 THR B CA 1
ATOM 1408 C C . THR B 1 21 ? 23.625 14.766 6.965 1 89.31 21 THR B C 1
ATOM 1410 O O . THR B 1 21 ? 23.125 14.773 8.094 1 89.31 21 THR B O 1
ATOM 1413 N N . GLN B 1 22 ? 23.016 15.18 5.891 1 94.19 22 GLN B N 1
ATOM 1414 C CA . GLN B 1 22 ? 21.703 15.773 6.09 1 94.19 22 GLN B CA 1
ATOM 1415 C C . GLN B 1 22 ? 20.594 14.789 5.715 1 94.19 22 GLN B C 1
ATOM 1417 O O . GLN B 1 22 ? 20.766 13.969 4.809 1 94.19 22 GLN B O 1
ATOM 1422 N N . ILE B 1 23 ? 19.453 14.977 6.352 1 95.06 23 ILE B N 1
ATOM 1423 C CA . ILE B 1 23 ? 18.281 14.148 6.09 1 95.06 23 ILE B CA 1
ATOM 1424 C C . ILE B 1 23 ? 17.031 15.023 6.043 1 95.06 23 ILE B C 1
ATOM 1426 O O . ILE B 1 23 ? 16.984 16.078 6.684 1 95.06 23 ILE B O 1
ATOM 1430 N N . TYR B 1 24 ? 16.141 14.648 5.219 1 95.94 24 TYR B N 1
ATOM 1431 C CA . TYR B 1 24 ? 14.789 15.164 5.312 1 95.94 24 TYR B CA 1
ATOM 1432 C C . TYR B 1 24 ? 13.969 14.352 6.312 1 95.94 24 TYR B C 1
ATOM 1434 O O . TYR B 1 24 ? 14.062 13.125 6.352 1 95.94 24 TYR B O 1
ATOM 1442 N N . VAL B 1 25 ? 13.234 15.062 7.051 1 94.62 25 VAL B N 1
ATOM 1443 C CA . VAL B 1 25 ? 12.258 14.422 7.926 1 94.62 25 VAL B CA 1
ATOM 1444 C C . VAL B 1 25 ? 10.891 15.078 7.73 1 94.62 25 VAL B C 1
ATOM 1446 O O . VAL B 1 25 ? 10.773 16.297 7.77 1 94.62 25 VAL B O 1
ATOM 1449 N N . VAL B 1 26 ? 9.914 14.266 7.465 1 94.88 26 VAL B N 1
ATOM 1450 C CA . VAL B 1 26 ? 8.539 14.734 7.293 1 94.88 26 VAL B CA 1
ATOM 1451 C C . VAL B 1 26 ? 7.672 14.211 8.43 1 94.88 26 VAL B C 1
ATOM 1453 O O . VAL B 1 26 ? 7.629 13 8.688 1 94.88 26 VAL B O 1
ATOM 1456 N N . LEU B 1 27 ? 7.016 15.172 9.047 1 92.38 27 LEU B N 1
ATOM 1457 C CA . LEU B 1 27 ? 6.199 14.844 10.211 1 92.38 27 LEU B CA 1
ATOM 1458 C C . LEU B 1 27 ? 4.805 15.453 10.078 1 92.38 27 LEU B C 1
ATOM 1460 O O . LEU B 1 27 ? 4.609 16.422 9.336 1 92.38 27 LEU B O 1
ATOM 1464 N N . ASN B 1 28 ? 3.902 14.758 10.781 1 89.25 28 ASN B N 1
ATOM 1465 C CA . ASN B 1 28 ? 2.598 15.391 10.938 1 89.25 28 ASN B CA 1
ATOM 1466 C C . ASN B 1 28 ? 2.701 16.719 11.688 1 89.25 28 ASN B C 1
ATOM 1468 O O . ASN B 1 28 ? 3.412 16.812 12.695 1 89.25 28 ASN B O 1
ATOM 1472 N N . LYS B 1 29 ? 1.977 17.734 11.289 1 86.62 29 LYS B N 1
ATOM 1473 C CA . LYS B 1 29 ? 1.995 19.047 11.922 1 86.62 29 LYS B CA 1
ATOM 1474 C C . LYS B 1 29 ? 1.558 18.953 13.383 1 86.62 29 LYS B C 1
ATOM 1476 O O . LYS B 1 29 ? 1.966 19.781 14.211 1 86.62 29 LYS B O 1
ATOM 1481 N N . ASN B 1 30 ? 0.826 17.906 13.719 1 83.88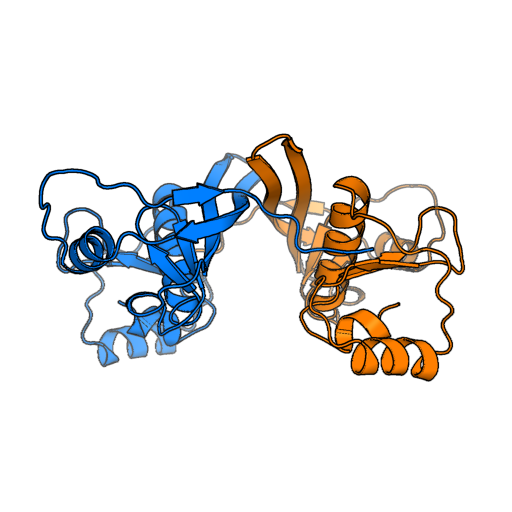 30 ASN B N 1
ATOM 1482 C CA . ASN B 1 30 ? 0.301 17.766 15.07 1 83.88 30 ASN B CA 1
ATOM 1483 C C . ASN B 1 30 ? 1.181 16.859 15.922 1 83.88 30 ASN B C 1
ATOM 1485 O O . ASN B 1 30 ? 0.75 16.391 16.969 1 83.88 30 ASN B O 1
ATOM 1489 N N . ILE B 1 31 ? 2.328 16.656 15.492 1 84.44 31 ILE B N 1
ATOM 1490 C CA . ILE B 1 31 ? 3.225 15.789 16.234 1 84.44 31 ILE B CA 1
ATOM 1491 C C . ILE B 1 31 ? 3.516 16.391 17.609 1 84.44 31 ILE B C 1
ATOM 1493 O O . ILE B 1 31 ? 3.588 17.609 17.75 1 84.44 31 ILE B O 1
ATOM 1497 N N . ASN B 1 32 ? 3.656 15.539 18.484 1 86.31 32 ASN B N 1
ATOM 1498 C CA . ASN B 1 32 ? 4.031 15.969 19.828 1 86.31 32 ASN B CA 1
ATOM 1499 C C . ASN B 1 32 ? 5.43 16.594 19.844 1 86.31 32 ASN B C 1
ATOM 1501 O O . ASN B 1 32 ? 6.414 15.906 19.562 1 86.31 32 ASN B O 1
ATOM 1505 N N . GLU B 1 33 ? 5.469 17.781 20.297 1 84.75 33 GLU B N 1
ATOM 1506 C CA . GLU B 1 33 ? 6.719 18.531 20.234 1 84.75 33 GLU B CA 1
ATOM 1507 C C . GLU B 1 33 ? 7.777 17.922 21.156 1 84.75 33 GLU B C 1
ATOM 1509 O O . GLU B 1 33 ? 8.953 17.875 20.797 1 84.75 33 GLU B O 1
ATOM 1514 N N . THR B 1 34 ? 7.324 17.531 22.281 1 89.88 34 THR B N 1
ATOM 1515 C CA . THR B 1 34 ? 8.258 16.922 23.219 1 89.88 34 THR B CA 1
ATOM 1516 C C . THR B 1 34 ? 8.844 15.641 22.641 1 89.88 34 THR B C 1
ATOM 1518 O O . THR B 1 34 ? 10.055 15.422 22.703 1 89.88 34 THR B O 1
ATOM 1521 N N . PHE B 1 35 ? 7.949 14.906 22.094 1 87.25 35 PHE B N 1
ATOM 1522 C CA . PHE B 1 35 ? 8.391 13.672 21.469 1 87.25 35 PHE B CA 1
ATOM 1523 C C . PHE B 1 35 ? 9.406 13.953 20.359 1 87.25 35 PHE B C 1
ATOM 1525 O O . PHE B 1 35 ? 10.438 13.289 20.281 1 87.25 35 PHE B O 1
ATOM 1532 N N . PHE B 1 36 ? 9.102 14.953 19.656 1 86 36 PHE B N 1
ATOM 1533 C CA . PHE B 1 36 ? 9.969 15.328 18.531 1 86 36 PHE B CA 1
ATOM 1534 C C . PHE B 1 36 ? 11.336 15.773 19.031 1 86 36 PHE B C 1
ATOM 1536 O O . PHE B 1 36 ? 12.367 15.336 18.516 1 86 36 PHE B O 1
ATOM 1543 N N . GLN B 1 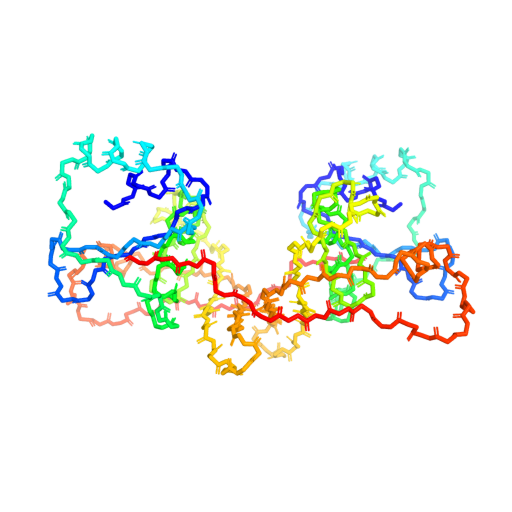37 ? 11.359 16.562 19.984 1 87.75 37 GLN B N 1
ATOM 1544 C CA . GLN B 1 37 ? 12.609 17.062 20.547 1 87.75 37 GLN B CA 1
ATOM 1545 C C . GLN B 1 37 ? 13.445 15.938 21.141 1 87.75 37 GLN B C 1
ATOM 1547 O O . GLN B 1 37 ? 14.664 15.906 20.953 1 87.75 37 GLN B O 1
ATOM 1552 N N . ASP B 1 38 ? 12.758 15.062 21.797 1 90.5 38 ASP B N 1
ATOM 1553 C CA . ASP B 1 38 ? 13.453 13.914 22.375 1 90.5 38 ASP B CA 1
ATOM 1554 C C . ASP B 1 38 ? 14.109 13.07 21.281 1 90.5 38 ASP B C 1
ATOM 1556 O O . ASP B 1 38 ? 15.234 12.594 21.453 1 90.5 38 ASP B O 1
ATOM 1560 N N . MET B 1 39 ? 13.328 12.945 20.266 1 87.69 39 MET B N 1
ATOM 1561 C CA . MET B 1 39 ? 13.844 12.148 19.156 1 87.69 39 MET B CA 1
ATOM 1562 C C . MET B 1 39 ? 15.094 12.781 18.562 1 87.69 39 MET B C 1
ATOM 1564 O O . MET B 1 39 ? 16.078 12.094 18.266 1 87.69 39 MET B O 1
ATOM 1568 N N . VAL B 1 40 ? 15.156 14.086 18.422 1 88.38 40 VAL B N 1
ATOM 1569 C CA . VAL B 1 40 ? 16.281 14.82 17.859 1 88.38 40 VAL B CA 1
ATOM 1570 C C . VAL B 1 40 ? 17.484 14.703 18.781 1 88.38 40 VAL B C 1
ATOM 1572 O O . VAL B 1 40 ? 18.578 14.352 18.344 1 88.38 40 VAL B O 1
ATOM 1575 N N . ILE B 1 41 ? 17.219 14.914 20.016 1 91.19 41 ILE B N 1
ATOM 1576 C CA . ILE B 1 41 ? 18.297 14.938 21.016 1 91.19 41 ILE B CA 1
ATOM 1577 C C . ILE B 1 41 ? 18.891 13.539 21.172 1 91.19 41 ILE B C 1
ATOM 1579 O O . ILE B 1 41 ? 20.109 13.367 21.125 1 91.19 41 ILE B O 1
ATOM 1583 N N . ASN B 1 42 ? 17.984 12.562 21.219 1 90.31 42 ASN B N 1
ATOM 1584 C CA . ASN B 1 42 ? 18.422 11.203 21.5 1 90.31 42 ASN B CA 1
ATOM 1585 C C . ASN B 1 42 ? 19.188 10.609 20.312 1 90.31 42 ASN B C 1
ATOM 1587 O O . ASN B 1 42 ? 20 9.695 20.5 1 90.31 42 ASN B O 1
ATOM 1591 N N . ASN B 1 43 ? 19.047 11.18 19.219 1 88.62 43 ASN B N 1
ATOM 1592 C CA . ASN B 1 43 ? 19.734 10.648 18.047 1 88.62 43 ASN B CA 1
ATOM 1593 C C . ASN B 1 43 ? 20.859 11.57 17.594 1 88.62 43 ASN B C 1
ATOM 1595 O O . ASN B 1 43 ? 21.406 11.406 16.5 1 88.62 43 ASN B O 1
ATOM 1599 N N . LYS B 1 44 ? 21.141 12.617 18.359 1 90.19 44 LYS B N 1
ATOM 1600 C CA . LYS B 1 44 ? 22.234 13.555 18.156 1 90.19 44 LYS B CA 1
ATOM 1601 C C . LYS B 1 44 ? 22.094 14.281 16.812 1 90.19 44 LYS B C 1
ATOM 1603 O O . LYS B 1 44 ? 23.047 14.391 16.047 1 90.19 44 LYS B O 1
ATOM 1608 N N . LEU B 1 45 ? 20.906 14.672 16.594 1 90.88 45 LEU B N 1
ATOM 1609 C CA . LEU B 1 45 ? 20.594 15.438 15.383 1 90.88 45 LEU B CA 1
ATOM 1610 C C . LEU B 1 45 ? 20.422 16.906 15.703 1 90.88 45 LEU B C 1
ATOM 1612 O O . LEU B 1 45 ? 20.234 17.281 16.859 1 90.88 45 LEU B O 1
ATOM 1616 N N . LYS B 1 46 ? 20.562 17.703 14.695 1 93.19 46 LYS B N 1
ATOM 1617 C CA . LYS B 1 46 ? 20.281 19.141 14.766 1 93.19 46 LYS B CA 1
ATOM 1618 C C . LYS B 1 46 ? 19.266 19.547 13.695 1 93.19 46 LYS B C 1
ATOM 1620 O O . LYS B 1 46 ? 19.359 19.109 12.547 1 93.19 46 LYS B O 1
ATOM 1625 N N . ILE B 1 47 ? 18.359 20.375 14.055 1 92.19 47 ILE B N 1
ATOM 1626 C CA . ILE B 1 47 ? 17.375 20.875 13.109 1 92.19 47 ILE B CA 1
ATOM 1627 C C . ILE B 1 47 ? 17.938 22.031 12.312 1 92.19 47 ILE B C 1
ATOM 1629 O O . ILE B 1 47 ? 18.266 23.078 12.875 1 92.19 47 ILE B O 1
ATOM 1633 N N . LEU B 1 48 ? 18.031 21.891 11.078 1 93.31 48 LEU B N 1
ATOM 1634 C CA . LEU B 1 48 ? 18.609 22.938 10.227 1 93.31 48 LEU B CA 1
ATOM 1635 C C . LEU B 1 48 ? 17.547 23.906 9.75 1 93.31 48 LEU B C 1
ATOM 1637 O O . LEU B 1 48 ? 17.766 25.125 9.734 1 93.31 48 LEU B O 1
ATOM 1641 N N . LYS B 1 49 ? 16.422 23.406 9.297 1 92.75 49 LYS B N 1
ATOM 1642 C CA . LYS B 1 49 ? 15.352 24.234 8.773 1 92.75 49 LYS B CA 1
ATOM 1643 C C . LYS B 1 49 ? 14.008 23.516 8.852 1 92.75 49 LYS B C 1
ATOM 1645 O O . LYS B 1 49 ? 13.938 22.297 8.594 1 92.75 49 LYS B O 1
ATOM 1650 N N . GLN B 1 50 ? 13.023 24.234 9.258 1 91.62 50 GLN B N 1
ATOM 1651 C CA . GLN B 1 50 ? 11.641 23.766 9.203 1 91.62 50 GLN B CA 1
ATOM 1652 C C . GLN B 1 50 ? 10.852 24.5 8.117 1 91.62 50 GLN B C 1
ATOM 1654 O O . GLN B 1 50 ? 10.898 25.719 8.016 1 91.62 50 GLN B O 1
ATOM 1659 N N . SER B 1 51 ? 10.18 23.734 7.25 1 92.25 51 SER B N 1
ATOM 1660 C CA . SER B 1 51 ? 9.461 24.344 6.133 1 92.25 51 SER B CA 1
ATOM 1661 C C . SER B 1 51 ? 8.305 23.469 5.672 1 92.25 51 SER B C 1
ATOM 1663 O O . SER B 1 51 ? 8.062 22.406 6.25 1 92.25 51 SER B O 1
ATOM 1665 N N . HIS B 1 52 ? 7.598 23.891 4.707 1 92.06 52 HIS B N 1
ATOM 1666 C CA . HIS B 1 52 ? 6.523 23.125 4.098 1 92.06 52 HIS B CA 1
ATOM 1667 C C . HIS B 1 52 ? 7.082 21.953 3.291 1 92.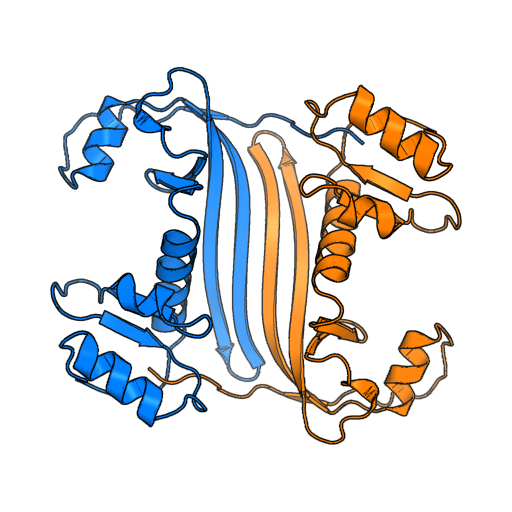06 52 HIS B C 1
ATOM 1669 O O . HIS B 1 52 ? 8.172 22.047 2.729 1 92.06 52 HIS B O 1
ATOM 1675 N N . VAL B 1 53 ? 6.305 20.953 3.215 1 93.81 53 VAL B N 1
ATOM 1676 C CA . VAL B 1 53 ? 6.707 19.766 2.469 1 93.81 53 VAL B CA 1
ATOM 1677 C C . VAL B 1 53 ? 6.375 19.953 0.989 1 93.81 53 VAL B C 1
ATOM 1679 O O . VAL B 1 53 ? 5.23 20.25 0.637 1 93.81 53 VAL B O 1
ATOM 1682 N N . THR B 1 54 ? 7.305 19.812 0.176 1 92.44 54 THR B N 1
ATOM 1683 C CA . THR B 1 54 ? 7.059 19.828 -1.262 1 92.44 54 THR B CA 1
ATOM 1684 C C . THR B 1 54 ? 6.789 18.406 -1.773 1 92.44 54 THR B C 1
ATOM 1686 O O . THR B 1 54 ? 7.191 17.422 -1.146 1 92.44 54 THR B O 1
ATOM 1689 N N . PRO B 1 55 ? 6.16 18.219 -2.939 1 93.5 55 PRO B N 1
ATOM 1690 C CA . PRO B 1 55 ? 5.914 16.891 -3.5 1 93.5 55 PRO B CA 1
ATOM 1691 C C . PRO B 1 55 ? 7.195 16.094 -3.717 1 93.5 55 PRO B C 1
ATOM 1693 O O . PRO B 1 55 ? 7.223 14.883 -3.492 1 93.5 55 PRO B O 1
ATOM 1696 N N . HIS B 1 56 ? 8.242 16.844 -4.059 1 94.69 56 HIS B N 1
ATOM 1697 C CA . HIS B 1 56 ? 9.523 16.188 -4.309 1 94.69 56 HIS B CA 1
ATOM 1698 C C . HIS B 1 56 ? 10.094 15.602 -3.027 1 94.69 56 HIS B C 1
ATOM 1700 O O . HIS B 1 56 ? 10.531 14.445 -3.014 1 94.69 56 HIS B O 1
ATOM 1706 N N . VAL B 1 57 ? 10.078 16.328 -1.993 1 95.88 57 VAL B N 1
ATOM 1707 C CA . VAL B 1 57 ? 10.602 15.867 -0.711 1 95.88 57 VAL B CA 1
ATOM 1708 C C . VAL B 1 57 ? 9.719 14.742 -0.168 1 95.88 57 VAL B C 1
ATOM 1710 O O . VAL B 1 57 ? 10.227 13.742 0.352 1 95.88 57 VAL B O 1
ATOM 1713 N N . PHE B 1 58 ? 8.422 14.969 -0.311 1 96.5 58 PHE B N 1
ATOM 1714 C CA . PHE B 1 58 ? 7.496 13.945 0.156 1 96.5 58 PHE B CA 1
ATOM 1715 C C . PHE B 1 58 ? 7.742 12.625 -0.564 1 96.5 58 PHE B C 1
ATOM 1717 O O . PHE B 1 58 ? 7.812 11.57 0.07 1 96.5 58 PHE B O 1
ATOM 1724 N N . GLU B 1 59 ? 7.898 12.656 -1.796 1 97.81 59 GLU B N 1
ATOM 1725 C CA . GLU B 1 59 ? 8.133 11.469 -2.605 1 97.81 59 GLU B CA 1
ATOM 1726 C C . GLU B 1 59 ? 9.422 10.766 -2.188 1 97.81 59 GLU B C 1
ATOM 1728 O O . GLU B 1 59 ? 9.445 9.547 -2.01 1 97.81 59 GLU B O 1
ATOM 1733 N N . ALA B 1 60 ? 10.461 11.547 -2.045 1 96.81 60 ALA B N 1
ATOM 1734 C CA . ALA B 1 60 ? 11.75 10.984 -1.642 1 96.81 60 ALA B CA 1
ATOM 1735 C C . ALA B 1 60 ? 11.641 10.289 -0.285 1 96.81 60 ALA B C 1
ATOM 1737 O O . ALA B 1 60 ? 12.117 9.164 -0.118 1 96.81 60 ALA B O 1
ATOM 1738 N N . CYS B 1 61 ? 11.023 10.906 0.669 1 96.69 61 CYS B N 1
ATOM 1739 C CA . CYS B 1 61 ? 10.906 10.375 2.02 1 96.69 61 CYS B CA 1
ATOM 1740 C C . CYS B 1 61 ? 10 9.148 2.043 1 96.69 61 CYS B C 1
ATOM 1742 O O . CYS B 1 61 ? 10.273 8.18 2.756 1 96.69 61 CYS B O 1
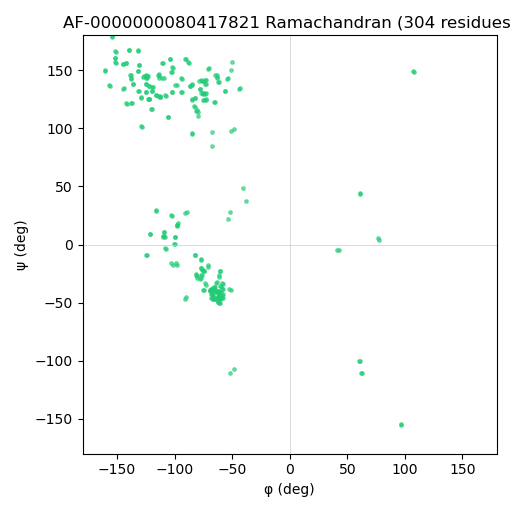ATOM 1744 N N . LEU B 1 62 ? 8.914 9.227 1.22 1 96.94 62 LEU B N 1
ATOM 1745 C CA . LEU B 1 62 ? 8 8.094 1.142 1 96.94 62 LEU B CA 1
ATOM 1746 C C . LEU B 1 62 ? 8.703 6.867 0.561 1 96.94 62 LEU B C 1
ATOM 1748 O O . LEU B 1 62 ? 8.594 5.766 1.11 1 96.94 62 LEU B O 1
ATOM 175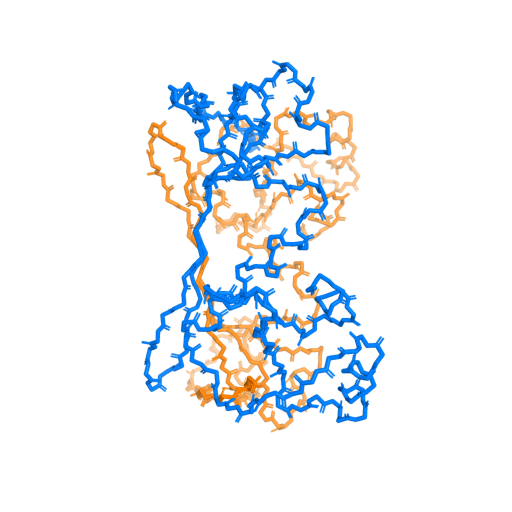2 N N . LYS B 1 63 ? 9.406 7.047 -0.508 1 96.94 63 LYS B N 1
ATOM 1753 C CA . LYS B 1 63 ? 10.125 5.957 -1.161 1 96.94 63 LYS B CA 1
ATOM 1754 C C . LYS B 1 63 ? 11.164 5.344 -0.226 1 96.94 63 LYS B C 1
ATOM 1756 O O . LYS B 1 63 ? 11.172 4.133 -0.012 1 96.94 63 LYS B O 1
ATOM 1761 N N . TYR B 1 64 ? 11.953 6.203 0.342 1 96.19 64 TYR B N 1
ATOM 1762 C CA . TYR B 1 64 ? 13.023 5.73 1.21 1 96.19 64 TYR B CA 1
ATOM 1763 C C . TYR B 1 64 ? 12.461 4.988 2.416 1 96.19 64 TYR B C 1
ATOM 1765 O O . TYR B 1 64 ? 12.938 3.902 2.762 1 96.19 64 TYR B O 1
ATOM 1773 N N . THR B 1 65 ? 11.5 5.586 3.088 1 96.56 65 THR B N 1
ATOM 1774 C CA . THR B 1 65 ? 10.898 5 4.281 1 96.56 65 THR B CA 1
ATOM 1775 C C . THR B 1 65 ? 10.234 3.666 3.953 1 96.56 65 THR B C 1
ATOM 1777 O O . THR B 1 65 ? 10.414 2.686 4.68 1 96.56 65 THR B O 1
ATOM 1780 N N . ALA B 1 66 ? 9.445 3.611 2.828 1 96.5 66 ALA B N 1
ATOM 1781 C CA . ALA B 1 66 ? 8.766 2.379 2.436 1 96.5 66 ALA B CA 1
ATOM 1782 C C . ALA B 1 66 ? 9.773 1.253 2.201 1 96.5 66 ALA B C 1
ATOM 1784 O O . ALA B 1 66 ? 9.57 0.126 2.66 1 96.5 66 ALA B O 1
ATOM 1785 N N . LEU B 1 67 ? 10.82 1.56 1.525 1 96 67 LEU B N 1
ATOM 1786 C CA . LEU B 1 67 ? 11.828 0.554 1.215 1 96 67 LEU B CA 1
ATOM 1787 C C . LEU B 1 67 ? 12.539 0.091 2.48 1 96 67 LEU B C 1
ATOM 1789 O O . LEU B 1 67 ? 12.82 -1.099 2.641 1 96 67 LEU B O 1
ATOM 1793 N N . ALA B 1 68 ? 12.812 1.013 3.336 1 94.88 68 ALA B N 1
ATOM 1794 C CA . ALA B 1 68 ? 13.438 0.659 4.609 1 94.88 68 ALA B CA 1
ATOM 1795 C C . ALA B 1 68 ? 12.539 -0.272 5.418 1 94.88 68 ALA B C 1
ATOM 1797 O O . ALA B 1 68 ? 13.023 -1.223 6.039 1 94.88 68 ALA B O 1
ATOM 1798 N N . LYS B 1 69 ? 11.219 -0.028 5.418 1 95.62 69 LYS B N 1
ATOM 1799 C CA . LYS B 1 69 ? 10.281 -0.805 6.215 1 95.62 69 LYS B CA 1
ATOM 1800 C C . LYS B 1 69 ? 10.047 -2.184 5.605 1 95.62 69 LYS B C 1
ATOM 1802 O O . LYS B 1 69 ? 9.641 -3.117 6.301 1 95.62 69 LYS B O 1
ATOM 1807 N N . LEU B 1 70 ? 10.289 -2.324 4.355 1 96.12 70 LEU B N 1
ATOM 1808 C CA . LEU B 1 70 ? 10.094 -3.596 3.67 1 96.12 70 LEU B CA 1
ATOM 1809 C C . LEU B 1 70 ? 11.281 -4.527 3.898 1 96.12 70 LEU B C 1
ATOM 1811 O O . LEU B 1 70 ? 11.148 -5.746 3.777 1 96.12 70 LEU B O 1
ATOM 1815 N N . ALA B 1 71 ? 12.438 -3.934 4.176 1 94.25 71 ALA B N 1
ATOM 1816 C CA . ALA B 1 71 ? 13.617 -4.738 4.5 1 94.25 71 ALA B CA 1
ATOM 1817 C C . ALA B 1 71 ? 13.508 -5.328 5.902 1 94.25 71 ALA B C 1
ATOM 1819 O O . ALA B 1 71 ? 12.938 -4.707 6.801 1 94.25 71 ALA B O 1
ATOM 1820 N N . PRO B 1 72 ? 13.969 -6.605 6.113 1 94.44 72 PRO B N 1
ATOM 1821 C CA . PRO B 1 72 ? 14.789 -7.41 5.207 1 94.44 72 PRO B CA 1
ATOM 1822 C C . PRO B 1 72 ? 13.969 -8.43 4.418 1 94.44 72 PRO B C 1
ATOM 1824 O O . PRO B 1 72 ? 14.531 -9.312 3.766 1 94.44 72 PRO B O 1
ATOM 1827 N N . LYS B 1 73 ? 12.648 -8.352 4.559 1 96.06 73 LYS B N 1
ATOM 1828 C CA . LYS B 1 73 ? 11.805 -9.297 3.828 1 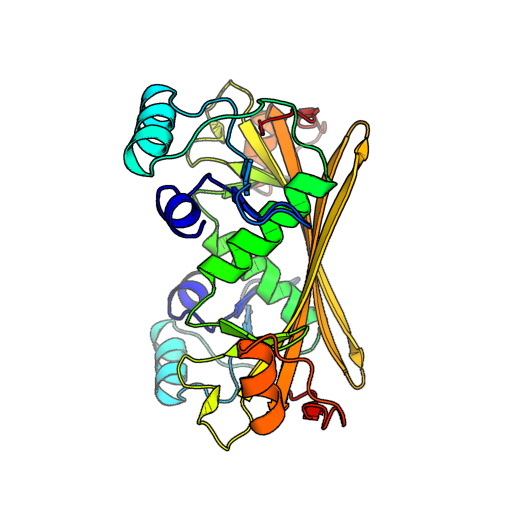96.06 73 LYS B CA 1
ATOM 1829 C C . LYS B 1 73 ? 11.883 -9.055 2.324 1 96.06 73 LYS B C 1
ATOM 1831 O O . LYS B 1 73 ? 11.805 -9.992 1.531 1 96.06 73 LYS B O 1
ATOM 1836 N N . TRP B 1 74 ? 11.953 -7.793 1.939 1 96.44 74 TRP B N 1
ATOM 1837 C CA . TRP B 1 74 ? 12.148 -7.352 0.563 1 96.44 74 TRP B CA 1
ATOM 1838 C C . TRP B 1 74 ? 13.359 -6.43 0.453 1 96.44 74 TRP B C 1
ATOM 1840 O O . TRP B 1 74 ? 13.484 -5.469 1.218 1 96.44 74 TRP B O 1
ATOM 1850 N N . ASN B 1 75 ? 14.203 -6.711 -0.502 1 93.94 75 ASN B N 1
ATOM 1851 C CA . ASN B 1 75 ? 15.477 -6.008 -0.609 1 93.94 75 ASN B CA 1
ATOM 1852 C C . ASN B 1 75 ? 15.648 -5.363 -1.981 1 93.94 75 ASN B C 1
ATOM 1854 O O . ASN B 1 75 ? 15.281 -5.957 -3 1 93.94 75 ASN B O 1
ATOM 1858 N N . ILE B 1 76 ? 16.25 -4.219 -1.957 1 93.31 76 ILE B N 1
ATOM 1859 C CA . ILE B 1 76 ? 16.469 -3.465 -3.189 1 93.31 76 ILE B CA 1
ATOM 1860 C C . ILE B 1 76 ? 17.578 -4.109 -4.004 1 93.31 76 ILE B C 1
ATOM 1862 O O . ILE B 1 76 ? 18.688 -4.309 -3.502 1 93.31 76 ILE B O 1
ATOM 1866 N N . VAL B 1 77 ? 17.234 -4.418 -5.199 1 90.12 77 VAL B N 1
ATOM 1867 C CA . VAL B 1 77 ? 18.219 -4.824 -6.207 1 90.12 77 VAL B CA 1
ATOM 1868 C C . VAL B 1 77 ? 18.016 -4.008 -7.48 1 90.12 77 VAL B C 1
ATOM 1870 O O . VAL B 1 77 ? 17.031 -4.211 -8.211 1 90.12 77 VAL B O 1
ATOM 1873 N N . ASP B 1 78 ? 18.812 -3.064 -7.664 1 86.19 78 ASP B N 1
ATOM 1874 C CA . ASP B 1 78 ? 18.688 -2.18 -8.82 1 86.19 78 ASP B CA 1
ATOM 1875 C C . ASP B 1 78 ? 17.359 -1.433 -8.797 1 86.19 78 ASP B C 1
ATOM 1877 O O . ASP B 1 78 ? 17.109 -0.614 -7.906 1 86.19 78 ASP B O 1
ATOM 1881 N N . SER B 1 79 ? 16.422 -1.752 -9.719 1 85.81 79 SER B N 1
ATOM 1882 C CA . SER B 1 79 ? 15.156 -1.023 -9.844 1 85.81 79 SER B CA 1
ATOM 1883 C C . SER B 1 79 ? 13.977 -1.872 -9.375 1 85.81 79 SER B C 1
ATOM 1885 O O . SER B 1 79 ? 12.828 -1.594 -9.719 1 85.81 79 SER B O 1
ATOM 1887 N N . PHE B 1 80 ? 14.398 -2.955 -8.758 1 94.06 80 PHE B N 1
ATOM 1888 C CA . PHE B 1 80 ? 13.336 -3.828 -8.273 1 94.06 80 PHE B CA 1
ATOM 1889 C C . PHE B 1 80 ? 13.68 -4.391 -6.898 1 94.06 80 PHE B C 1
ATOM 1891 O O . PHE B 1 80 ? 14.781 -4.168 -6.391 1 94.06 80 PHE B O 1
ATOM 1898 N N . LEU B 1 81 ? 12.656 -4.977 -6.266 1 96.31 81 LEU B N 1
ATOM 1899 C CA . LEU B 1 81 ? 12.805 -5.629 -4.969 1 96.31 81 LEU B CA 1
ATOM 1900 C C . LEU B 1 81 ? 12.852 -7.145 -5.125 1 96.31 81 LEU B C 1
ATOM 1902 O O . LEU B 1 81 ? 12.203 -7.699 -6.016 1 96.31 81 LEU B O 1
ATOM 1906 N N . VAL B 1 82 ? 13.555 -7.734 -4.273 1 95.5 82 VAL B N 1
ATOM 1907 C CA . VAL B 1 82 ? 13.617 -9.195 -4.246 1 95.5 82 VAL B CA 1
ATOM 1908 C C . VAL B 1 82 ? 13.242 -9.703 -2.855 1 95.5 82 VAL B C 1
ATOM 1910 O O . VAL B 1 82 ? 13.641 -9.109 -1.847 1 95.5 82 VAL B O 1
ATOM 1913 N N . GLU B 1 83 ? 12.602 -10.805 -2.877 1 96 83 GLU B N 1
ATOM 1914 C CA . GLU B 1 83 ? 12.07 -11.352 -1.634 1 96 83 GLU B CA 1
ATOM 1915 C C . GLU B 1 83 ? 13.109 -12.195 -0.91 1 96 83 GLU B C 1
ATOM 1917 O O . GLU B 1 83 ? 13.812 -12.992 -1.535 1 96 83 GLU B O 1
ATOM 1922 N N . GLY B 1 84 ? 13.188 -11.992 0.456 1 93.81 84 GLY B N 1
ATOM 1923 C CA . GLY B 1 84 ? 13.93 -12.922 1.297 1 93.81 84 GLY B CA 1
ATOM 1924 C C . GLY B 1 84 ? 15.234 -12.352 1.808 1 93.81 84 GLY B C 1
ATOM 1925 O O . GLY B 1 84 ? 15.969 -11.695 1.062 1 93.81 84 GLY B O 1
ATOM 1926 N N . ARG B 1 85 ? 15.688 -12.742 2.982 1 91.06 85 ARG B N 1
ATOM 1927 C CA . ARG B 1 85 ? 16.906 -12.266 3.633 1 91.06 85 ARG B CA 1
ATOM 1928 C C . ARG B 1 85 ? 18.141 -12.906 3.008 1 91.06 85 ARG B C 1
ATOM 1930 O O . ARG B 1 85 ? 19.234 -12.336 3.064 1 91.06 85 ARG B O 1
ATOM 1937 N N . ASP B 1 86 ? 17.922 -14.07 2.459 1 90 86 ASP B N 1
ATOM 1938 C CA . ASP B 1 86 ? 19.047 -14.828 1.927 1 90 86 ASP B CA 1
ATOM 1939 C C . ASP B 1 86 ? 19.109 -14.719 0.405 1 90 86 ASP B C 1
ATOM 1941 O O . ASP B 1 86 ? 19.656 -15.602 -0.263 1 90 86 ASP B O 1
ATOM 1945 N N . PHE B 1 87 ? 18.578 -13.695 -0.112 1 90.06 87 PHE B N 1
ATOM 1946 C CA . PHE B 1 87 ? 18.391 -13.57 -1.552 1 90.06 87 PHE B CA 1
ATOM 1947 C C . PHE B 1 87 ? 19.719 -13.602 -2.279 1 90.06 87 PHE B C 1
ATOM 1949 O O . PHE B 1 87 ? 19.797 -14.016 -3.438 1 90.06 87 PHE B O 1
ATOM 1956 N N . LEU B 1 88 ? 20.781 -13.18 -1.641 1 84.31 88 LEU B N 1
ATOM 1957 C CA . LEU B 1 88 ? 22.078 -13.07 -2.309 1 84.31 88 LEU B CA 1
ATOM 1958 C C . LEU B 1 88 ? 22.719 -14.445 -2.477 1 84.31 88 LEU B C 1
ATOM 1960 O O . LEU B 1 88 ? 23.562 -14.633 -3.35 1 84.31 88 LEU B O 1
ATOM 1964 N N . ILE B 1 89 ? 22.281 -15.375 -1.659 1 84.06 89 ILE B N 1
ATOM 1965 C CA . ILE B 1 89 ? 22.969 -16.656 -1.695 1 84.06 89 ILE B CA 1
ATOM 1966 C C . ILE B 1 89 ? 22.078 -17.703 -2.359 1 84.06 89 ILE B C 1
ATOM 1968 O O . ILE B 1 89 ? 22.469 -18.875 -2.498 1 84.06 89 ILE B O 1
ATOM 1972 N N . ARG B 1 90 ? 20.922 -17.391 -2.707 1 85.38 90 ARG B N 1
ATOM 1973 C CA . ARG B 1 90 ? 20 -18.312 -3.354 1 85.38 90 ARG B CA 1
ATOM 1974 C C . ARG B 1 90 ? 20.375 -18.531 -4.816 1 85.38 90 ARG B C 1
ATOM 1976 O O . ARG B 1 90 ? 20.734 -17.578 -5.512 1 85.38 90 ARG B O 1
ATOM 1983 N N . GLN B 1 91 ? 20.25 -19.719 -5.27 1 86.5 91 GLN B N 1
ATOM 1984 C CA . GLN B 1 91 ? 20.594 -20.047 -6.645 1 86.5 91 GLN B CA 1
ATOM 1985 C C . GLN B 1 91 ? 19.344 -20.188 -7.508 1 86.5 91 GLN B C 1
ATOM 1987 O O . GLN B 1 91 ? 19.406 -20.125 -8.734 1 86.5 91 GLN B O 1
ATOM 1992 N N . GLU B 1 92 ? 18.203 -20.328 -6.887 1 91 92 GLU B N 1
ATOM 1993 C CA . GLU B 1 92 ? 16.938 -20.469 -7.594 1 91 92 GLU B CA 1
ATOM 1994 C C . GLU B 1 92 ? 16.312 -19.109 -7.895 1 91 92 GLU B C 1
ATOM 1996 O O . GLU B 1 92 ? 16.672 -18.109 -7.277 1 91 92 GLU B O 1
ATOM 2001 N N . PRO B 1 93 ? 15.477 -19.109 -8.891 1 93.38 93 PRO B N 1
ATOM 2002 C CA . PRO B 1 93 ? 14.766 -17.859 -9.148 1 93.38 93 PRO B CA 1
ATOM 2003 C C . PRO B 1 93 ? 14.016 -17.344 -7.914 1 93.38 93 PRO B C 1
ATOM 2005 O O . PRO B 1 93 ? 13.469 -18.141 -7.148 1 93.38 93 PRO B O 1
ATOM 2008 N N . LEU B 1 94 ? 14.047 -16.094 -7.805 1 94.31 94 LEU B N 1
ATOM 2009 C CA . LEU B 1 94 ? 13.43 -15.438 -6.652 1 94.31 94 LEU B CA 1
ATOM 2010 C C . LEU B 1 94 ? 12.18 -14.672 -7.066 1 94.31 94 LEU B C 1
ATOM 2012 O O . LEU B 1 94 ? 12.023 -14.312 -8.234 1 94.31 94 LEU B O 1
ATOM 2016 N N . ASN B 1 95 ? 11.289 -14.477 -6.082 1 93.94 95 ASN B N 1
ATOM 2017 C CA . ASN B 1 95 ? 10.188 -13.539 -6.293 1 93.94 95 ASN B CA 1
ATOM 2018 C C . ASN B 1 95 ? 10.664 -12.094 -6.266 1 93.94 95 ASN B C 1
ATOM 2020 O O . ASN B 1 95 ? 11.43 -11.703 -5.383 1 93.94 95 ASN B O 1
ATOM 2024 N N . GLY B 1 96 ? 10.289 -11.352 -7.246 1 95.44 96 GLY B N 1
ATOM 2025 C CA . GLY B 1 96 ? 10.633 -9.938 -7.316 1 95.44 96 GLY B CA 1
ATOM 2026 C C . GLY B 1 96 ? 9.445 -9.055 -7.645 1 95.44 96 GLY B C 1
ATOM 2027 O O . GLY B 1 96 ? 8.375 -9.547 -8.016 1 95.44 96 GLY B O 1
ATOM 2028 N N . VAL B 1 97 ? 9.672 -7.789 -7.449 1 96.19 97 VAL B N 1
ATOM 2029 C CA . VAL B 1 97 ? 8.656 -6.793 -7.773 1 96.19 97 VAL B CA 1
ATOM 2030 C C . VAL B 1 97 ? 9.328 -5.547 -8.359 1 96.19 97 VAL B C 1
ATOM 2032 O O . VAL B 1 97 ? 10.227 -4.973 -7.738 1 96.19 97 VAL B O 1
ATOM 2035 N N . LYS B 1 98 ? 8.93 -5.219 -9.539 1 96.25 98 LYS B N 1
ATOM 2036 C CA . LYS B 1 98 ? 9.203 -3.865 -10.016 1 96.25 98 LYS B CA 1
ATOM 2037 C C . LYS B 1 98 ? 8.211 -2.867 -9.422 1 96.25 98 LYS B C 1
ATOM 2039 O O . LYS B 1 98 ? 7.02 -3.154 -9.312 1 96.25 98 LYS B O 1
ATOM 2044 N N . TYR B 1 99 ? 8.766 -1.72 -9.094 1 97.06 99 TYR B N 1
ATOM 2045 C CA . TYR B 1 99 ? 7.875 -0.761 -8.445 1 97.06 99 TYR B CA 1
ATOM 2046 C C . TYR B 1 99 ? 8.211 0.665 -8.859 1 97.06 99 TYR B C 1
ATOM 2048 O O . TYR B 1 99 ? 9.328 0.939 -9.312 1 97.06 99 TYR B O 1
ATOM 2056 N N . ASN B 1 100 ? 7.23 1.55 -8.766 1 97.44 100 ASN B N 1
ATOM 2057 C CA . ASN B 1 100 ? 7.379 2.996 -8.898 1 97.44 100 ASN B CA 1
ATOM 2058 C C . ASN B 1 100 ? 6.43 3.742 -7.961 1 97.44 100 ASN B C 1
ATOM 2060 O O . ASN B 1 100 ? 5.277 3.334 -7.781 1 97.44 100 ASN B O 1
ATOM 2064 N N . ILE B 1 101 ? 6.93 4.676 -7.324 1 97.81 101 ILE B N 1
ATOM 2065 C CA . ILE B 1 101 ? 6.129 5.555 -6.477 1 97.81 101 ILE B CA 1
ATOM 2066 C C . ILE B 1 101 ? 6.305 7.004 -6.934 1 97.81 101 ILE B C 1
ATOM 2068 O O . ILE B 1 101 ? 7.43 7.504 -7.008 1 97.81 101 ILE B O 1
ATOM 2072 N N . THR B 1 102 ? 5.262 7.656 -7.215 1 98 102 THR B N 1
ATOM 2073 C CA . THR B 1 102 ? 5.312 9.055 -7.625 1 98 102 THR B CA 1
ATOM 2074 C C . THR B 1 102 ? 4.297 9.883 -6.848 1 98 102 THR B C 1
ATOM 2076 O O . THR B 1 102 ? 3.268 9.367 -6.406 1 98 102 THR B O 1
ATOM 2079 N N . VAL B 1 103 ? 4.602 11.086 -6.641 1 97.19 103 VAL B N 1
ATOM 2080 C CA . VAL B 1 103 ? 3.703 12.055 -6.016 1 97.19 103 VAL B CA 1
ATOM 2081 C C . VAL B 1 103 ? 3.438 13.211 -6.977 1 97.19 103 VAL B C 1
ATOM 2083 O O . VAL B 1 103 ? 4.367 13.906 -7.387 1 97.19 103 VAL B O 1
ATOM 2086 N N . ASN B 1 104 ? 2.258 13.297 -7.32 1 95.62 104 ASN B N 1
ATOM 2087 C CA . ASN B 1 104 ? 1.854 14.359 -8.234 1 95.62 104 ASN B CA 1
ATOM 2088 C C . ASN B 1 104 ? 1.163 15.5 -7.492 1 95.62 104 ASN B C 1
ATOM 2090 O O . ASN B 1 104 ? 0.277 15.266 -6.668 1 95.62 104 ASN B O 1
ATOM 2094 N N . ASP B 1 105 ? 1.597 16.703 -7.777 1 92.88 105 ASP B N 1
ATOM 2095 C CA . ASP B 1 105 ? 0.917 17.875 -7.242 1 92.88 105 ASP B CA 1
ATOM 2096 C C . ASP B 1 105 ? -0.325 18.203 -8.062 1 92.88 105 ASP B C 1
ATOM 2098 O O . ASP B 1 105 ? -0.219 18.578 -9.234 1 92.88 105 ASP B O 1
ATOM 2102 N N . LEU B 1 106 ? -1.452 18.094 -7.43 1 90.38 106 LEU B N 1
ATOM 2103 C CA . LEU B 1 106 ? -2.707 18.391 -8.117 1 90.38 106 LEU B CA 1
ATOM 2104 C C . LEU B 1 106 ? -3.18 19.812 -7.805 1 90.38 106 LEU B C 1
ATOM 2106 O O . LEU B 1 106 ? -4.359 20.125 -7.977 1 90.38 106 LEU B O 1
ATOM 2110 N N . HIS B 1 107 ? -2.256 20.594 -7.277 1 85.31 107 HIS B N 1
ATOM 2111 C CA . HIS B 1 107 ? -2.459 22.016 -6.98 1 85.31 107 HIS B CA 1
ATOM 2112 C C . HIS B 1 107 ? -3.59 22.203 -5.973 1 85.31 107 HIS B C 1
ATOM 2114 O O . HIS B 1 107 ? -3.467 21.812 -4.812 1 85.31 107 HIS B O 1
ATOM 2120 N N . LEU B 1 108 ? -4.75 22.547 -6.398 1 82.56 108 LEU B N 1
ATOM 2121 C CA . LEU B 1 108 ? -5.832 22.922 -5.496 1 82.56 108 LEU B CA 1
ATOM 2122 C C . LEU B 1 108 ? -6.469 21.688 -4.859 1 82.56 108 LEU B C 1
ATOM 2124 O O . LEU B 1 108 ? -7.137 21.797 -3.828 1 82.56 108 LEU B O 1
ATOM 2128 N N . THR B 1 109 ? -6.16 20.562 -5.355 1 82.44 109 THR B N 1
ATOM 2129 C CA . THR B 1 109 ? -6.828 19.359 -4.855 1 82.44 109 THR B CA 1
ATOM 2130 C C . THR B 1 109 ? -5.855 18.5 -4.055 1 82.44 109 THR B C 1
ATOM 2132 O O . THR B 1 109 ? -6.199 17.391 -3.643 1 82.44 109 THR B O 1
ATOM 2135 N N . GLY B 1 110 ? -4.668 19.047 -3.82 1 87.12 110 GLY B N 1
ATOM 2136 C CA . GLY B 1 110 ? -3.711 18.344 -2.982 1 87.12 110 GLY B CA 1
ATOM 2137 C C . GLY B 1 110 ? -2.699 17.531 -3.777 1 87.12 110 GLY B C 1
ATOM 2138 O O . GLY B 1 110 ? -2.297 17.938 -4.867 1 87.12 110 GLY B O 1
ATOM 2139 N N . SER B 1 111 ? -2.18 16.531 -3.15 1 91.19 111 SER B N 1
ATOM 2140 C CA . SER B 1 111 ? -1.205 15.648 -3.787 1 91.19 111 SER B CA 1
ATOM 2141 C C . SER B 1 111 ? -1.766 14.242 -3.965 1 91.19 111 SER B C 1
ATOM 2143 O O . SER B 1 111 ? -2.543 13.766 -3.135 1 91.19 111 SER B O 1
ATOM 2145 N N . GLU B 1 112 ? -1.391 13.656 -5.059 1 96.44 112 GLU B N 1
ATOM 2146 C CA . GLU B 1 112 ? -1.763 12.273 -5.332 1 96.44 112 GLU B CA 1
ATOM 2147 C C . GLU B 1 112 ? -0.539 11.359 -5.324 1 96.44 112 GLU B C 1
ATOM 2149 O O . GLU B 1 112 ? 0.466 11.656 -5.973 1 96.44 112 GLU B O 1
ATOM 2154 N N . ILE B 1 113 ? -0.65 10.359 -4.586 1 97.75 113 ILE B N 1
ATOM 2155 C CA . ILE B 1 113 ? 0.373 9.32 -4.605 1 97.75 113 ILE B CA 1
ATOM 2156 C C . ILE B 1 113 ? -0.038 8.211 -5.574 1 97.75 113 ILE B C 1
ATOM 2158 O O . ILE B 1 113 ? -1.17 7.723 -5.527 1 97.75 113 ILE B O 1
ATOM 2162 N N . ILE B 1 114 ? 0.842 7.812 -6.426 1 98.38 114 ILE B N 1
ATOM 2163 C CA . ILE B 1 114 ? 0.616 6.699 -7.34 1 98.38 114 ILE B CA 1
ATOM 2164 C C . ILE B 1 114 ? 1.693 5.637 -7.133 1 98.38 114 ILE B C 1
ATOM 2166 O O . ILE B 1 114 ? 2.889 5.93 -7.227 1 98.38 114 ILE B O 1
ATOM 2170 N N . ILE B 1 115 ? 1.23 4.465 -6.883 1 98.25 115 ILE B N 1
ATOM 2171 C CA . ILE B 1 115 ? 2.131 3.328 -6.727 1 98.25 115 ILE B CA 1
ATOM 2172 C C . ILE B 1 115 ? 1.868 2.305 -7.832 1 98.25 115 ILE B C 1
ATOM 2174 O O . ILE B 1 115 ? 0.721 1.92 -8.07 1 98.25 115 ILE B O 1
ATOM 2178 N N . SER B 1 116 ? 2.795 1.888 -8.508 1 98.06 116 SER B N 1
ATOM 2179 C CA . SER B 1 116 ? 2.713 0.84 -9.523 1 98.06 116 SER B CA 1
ATOM 2180 C C . SER B 1 116 ? 3.594 -0.35 -9.156 1 98.06 116 SER B C 1
ATOM 2182 O O . SER B 1 116 ? 4.75 -0.175 -8.758 1 98.06 116 SER B O 1
ATOM 2184 N N . VAL B 1 117 ? 3.047 -1.53 -9.32 1 97 117 VAL B N 1
ATOM 2185 C CA . VAL B 1 117 ? 3.787 -2.736 -8.977 1 97 117 VAL B CA 1
ATOM 2186 C C . VAL B 1 117 ? 3.57 -3.807 -10.039 1 97 117 VAL B C 1
ATOM 2188 O O . VAL B 1 117 ? 2.461 -3.957 -10.562 1 97 117 VAL B O 1
ATOM 2191 N N . CYS B 1 118 ? 4.582 -4.527 -10.328 1 96.06 118 CYS B N 1
ATOM 2192 C CA . CYS B 1 118 ? 4.559 -5.656 -11.25 1 96.06 118 CYS B CA 1
ATOM 2193 C C . CYS B 1 118 ? 5.355 -6.832 -10.695 1 96.06 118 CYS B C 1
ATOM 2195 O O . CYS B 1 118 ? 6.551 -6.703 -10.422 1 96.06 118 CYS B O 1
ATOM 2197 N N . ALA B 1 119 ? 4.691 -7.953 -10.539 1 93.75 119 ALA B N 1
ATOM 2198 C CA . ALA B 1 119 ? 5.375 -9.148 -10.039 1 93.75 119 ALA B CA 1
ATOM 2199 C C . ALA B 1 119 ? 6.285 -9.742 -11.109 1 93.75 119 ALA B C 1
ATOM 2201 O O . ALA B 1 119 ? 5.895 -9.844 -12.281 1 93.75 119 ALA B O 1
ATOM 2202 N N . VAL B 1 120 ? 7.488 -10.156 -10.656 1 94.06 120 VAL B N 1
ATOM 2203 C CA . VAL B 1 120 ? 8.438 -10.773 -11.586 1 94.06 120 VAL B CA 1
ATOM 2204 C C . VAL B 1 120 ? 9.164 -11.914 -10.883 1 94.06 120 VAL B C 1
ATOM 2206 O O . VAL B 1 120 ? 9.18 -11.992 -9.656 1 94.06 120 VAL B O 1
ATOM 2209 N N . LYS B 1 121 ? 9.633 -12.812 -11.672 1 94.12 121 LYS B N 1
ATOM 2210 C CA . LYS B 1 121 ? 10.664 -13.758 -11.234 1 94.12 121 LYS B CA 1
ATOM 2211 C C . LYS B 1 121 ? 12.062 -13.258 -11.602 1 94.12 121 LYS B C 1
ATOM 2213 O O . LYS B 1 121 ? 12.25 -12.664 -12.664 1 94.12 121 LYS B O 1
ATOM 2218 N N . VAL B 1 122 ? 12.977 -13.5 -10.758 1 93.69 122 VAL B N 1
ATOM 2219 C CA . VAL B 1 122 ? 14.297 -12.914 -10.969 1 93.69 122 VAL B CA 1
ATOM 2220 C C . VAL B 1 122 ? 15.367 -13.992 -10.797 1 93.69 122 VAL B C 1
ATOM 2222 O O . VAL B 1 122 ? 15.352 -14.734 -9.812 1 93.69 122 VAL B O 1
ATOM 2225 N N . ARG B 1 123 ? 16.25 -14.117 -11.633 1 93.31 123 ARG B N 1
ATOM 2226 C CA . ARG B 1 123 ? 17.531 -14.805 -11.461 1 93.31 123 ARG B CA 1
ATOM 2227 C C . ARG B 1 123 ? 18.672 -13.812 -11.328 1 93.31 123 ARG B C 1
ATOM 2229 O O . ARG B 1 123 ? 19.031 -13.133 -12.289 1 93.31 123 ARG B O 1
ATOM 2236 N N . LEU B 1 124 ? 19.125 -13.812 -10.156 1 88.81 124 LEU B N 1
ATOM 2237 C CA . LEU B 1 124 ? 20.125 -12.805 -9.852 1 88.81 124 LEU B CA 1
ATOM 2238 C C . LEU B 1 124 ? 21.484 -13.219 -10.406 1 88.81 124 LEU B C 1
ATOM 2240 O O . LEU B 1 124 ? 21.875 -14.383 -10.328 1 88.81 124 LEU B O 1
ATOM 2244 N N . ASN B 1 125 ? 22.078 -12.297 -11.016 1 83.44 125 ASN B N 1
ATOM 2245 C CA . ASN B 1 125 ? 23.5 -12.438 -11.281 1 83.44 125 ASN B CA 1
ATOM 2246 C C . ASN B 1 125 ? 24.344 -11.984 -10.086 1 83.44 125 ASN B C 1
ATOM 2248 O O . ASN B 1 125 ? 24.438 -10.781 -9.82 1 83.44 125 ASN B O 1
ATOM 2252 N N . THR B 1 126 ? 24.734 -12.836 -9.258 1 69.62 126 THR B N 1
ATOM 2253 C CA . THR B 1 126 ? 25.328 -12.617 -7.945 1 69.62 126 THR B CA 1
ATOM 2254 C C . THR B 1 126 ? 26.5 -11.633 -8.031 1 69.62 126 THR B C 1
ATOM 2256 O O . THR B 1 126 ? 26.734 -10.859 -7.102 1 69.62 126 THR B O 1
ATOM 2259 N N . VAL B 1 127 ? 27.281 -11.664 -8.977 1 63.44 127 VAL B N 1
ATOM 2260 C CA . VAL B 1 127 ? 28.391 -10.719 -9.117 1 63.44 127 VAL B CA 1
ATOM 2261 C C . VAL B 1 127 ? 27.859 -9.289 -9.148 1 63.44 127 VAL B C 1
ATOM 2263 O O . VAL B 1 127 ? 28.391 -8.406 -8.477 1 63.44 127 VAL B O 1
ATOM 2266 N N . SER B 1 128 ? 26.781 -9.156 -9.773 1 59.91 128 SER B N 1
ATOM 2267 C CA . SER B 1 128 ? 26.172 -7.844 -9.953 1 59.91 128 SER B CA 1
ATOM 2268 C C . SER B 1 128 ? 25.453 -7.387 -8.68 1 59.91 128 SER B C 1
ATOM 2270 O O . SER B 1 128 ? 25.5 -6.207 -8.336 1 59.91 128 SER B O 1
ATOM 2272 N N . ALA B 1 129 ? 24.953 -8.305 -7.898 1 61.38 129 ALA B N 1
ATOM 2273 C CA . ALA B 1 129 ? 24.203 -7.973 -6.695 1 61.38 129 ALA B CA 1
ATOM 2274 C C . ALA B 1 129 ? 25.125 -7.484 -5.586 1 61.38 129 ALA B C 1
ATOM 2276 O O . ALA B 1 129 ? 24.797 -6.535 -4.867 1 61.38 129 ALA B O 1
ATOM 2277 N N . TYR B 1 130 ? 26.219 -8.109 -5.516 1 60.41 130 TYR B N 1
ATOM 2278 C CA . TYR B 1 130 ? 27.203 -7.703 -4.516 1 60.41 130 TYR B CA 1
ATOM 2279 C C . TYR B 1 130 ? 27.734 -6.312 -4.82 1 60.41 130 TYR B C 1
ATOM 2281 O O . TYR B 1 130 ? 27.969 -5.512 -3.91 1 60.41 130 TYR B O 1
ATOM 2289 N N . ASN B 1 131 ? 27.844 -6.121 -6.066 1 58.31 131 ASN B N 1
ATOM 2290 C CA . ASN B 1 131 ? 28.375 -4.82 -6.473 1 58.31 131 ASN B CA 1
ATOM 2291 C C . ASN B 1 131 ? 27.375 -3.701 -6.172 1 58.31 131 ASN B C 1
ATOM 2293 O O . ASN B 1 131 ? 27.781 -2.582 -5.844 1 58.31 131 ASN B O 1
ATOM 2297 N N . PHE B 1 132 ? 26.156 -4.078 -6.422 1 56.69 132 PHE B N 1
ATOM 2298 C CA . PHE B 1 132 ? 25.125 -3.094 -6.125 1 56.69 132 PHE B CA 1
ATOM 2299 C C . PHE B 1 132 ? 25.141 -2.709 -4.648 1 56.69 132 PHE B C 1
ATOM 2301 O O . PHE B 1 132 ? 25 -1.535 -4.305 1 56.69 132 PHE B O 1
ATOM 2308 N N . LEU B 1 133 ? 25.438 -3.711 -3.93 1 57.75 133 LEU B N 1
ATOM 2309 C CA . LEU B 1 133 ? 25.453 -3.439 -2.496 1 57.75 133 LEU B CA 1
ATOM 2310 C C . LEU B 1 133 ? 26.688 -2.615 -2.119 1 57.75 133 LEU B C 1
ATOM 2312 O O . LEU B 1 133 ? 26.641 -1.839 -1.161 1 57.75 133 LEU B O 1
ATOM 2316 N N . ASP B 1 134 ? 27.766 -2.873 -2.838 1 53.25 134 ASP B N 1
ATOM 2317 C CA . ASP B 1 134 ? 29.016 -2.18 -2.506 1 53.25 134 ASP B CA 1
ATOM 2318 C C . ASP B 1 134 ? 29.141 -0.877 -3.293 1 53.25 134 ASP B C 1
ATOM 2320 O O . ASP B 1 134 ? 30.125 -0.148 -3.139 1 53.25 134 ASP B O 1
ATOM 2324 N N . ASN B 1 135 ? 28.219 -0.255 -3.686 1 50 135 ASN B N 1
ATOM 2325 C CA . ASN B 1 135 ? 28.266 0.996 -4.434 1 50 135 ASN B CA 1
ATOM 2326 C C . ASN B 1 135 ? 29.344 0.968 -5.512 1 50 135 ASN B C 1
ATOM 2328 O O . ASN B 1 135 ? 29.781 2.018 -5.988 1 50 135 ASN B O 1
ATOM 2332 N N . ASN B 1 136 ? 30.156 -0.045 -5.629 1 46 136 ASN B N 1
ATOM 2333 C CA . ASN B 1 136 ? 31.266 -0.023 -6.582 1 46 136 ASN B CA 1
ATOM 2334 C C . ASN B 1 136 ? 30.781 -0.335 -7.996 1 46 136 ASN B C 1
ATOM 2336 O O . ASN B 1 136 ? 29.984 -1.251 -8.203 1 46 136 ASN B O 1
ATOM 2340 N N . HIS B 1 137 ? 30.797 0.653 -8.898 1 44 137 HIS B N 1
ATOM 2341 C CA . HIS B 1 137 ? 30.391 0.738 -10.297 1 44 137 HIS B CA 1
ATOM 2342 C C . HIS B 1 137 ? 31.031 -0.375 -11.125 1 44 137 HIS B C 1
ATOM 2344 O O . HIS B 1 137 ? 32.125 -0.203 -11.664 1 44 137 HIS B O 1
ATOM 2350 N N . ILE B 1 138 ? 31.406 -1.517 -10.773 1 44.5 138 ILE B N 1
ATOM 2351 C CA . ILE B 1 138 ? 32.062 -2.34 -11.781 1 44.5 138 ILE B CA 1
ATOM 2352 C C . ILE B 1 138 ? 31.203 -2.389 -13.047 1 44.5 138 ILE B C 1
ATOM 2354 O O . ILE B 1 138 ? 29.969 -2.322 -12.969 1 44.5 138 ILE B O 1
ATOM 2358 N N . ASP B 1 139 ? 31.906 -2.557 -14.312 1 42.47 139 ASP B N 1
ATOM 2359 C CA . ASP B 1 139 ? 31.625 -2.479 -15.742 1 42.47 139 ASP B CA 1
ATOM 2360 C C . ASP B 1 139 ? 30.359 -3.254 -16.094 1 42.47 139 ASP B C 1
ATOM 2362 O O . ASP B 1 139 ? 29.438 -2.707 -16.703 1 42.47 139 ASP B O 1
ATOM 2366 N N . GLU B 1 140 ? 30.656 -4.598 -16.859 1 44.81 140 GLU B N 1
ATOM 2367 C CA . GLU B 1 140 ? 29.875 -5.301 -17.875 1 44.81 140 GLU B CA 1
ATOM 2368 C C . GLU B 1 140 ? 28.578 -5.84 -17.281 1 44.81 140 GLU B C 1
ATOM 2370 O O . GLU B 1 140 ? 28.594 -6.617 -16.312 1 44.81 140 GLU B O 1
ATOM 2375 N N . ALA B 1 141 ? 27.5 -5.164 -17.156 1 46.66 141 ALA B N 1
ATOM 2376 C CA . ALA B 1 141 ? 26.156 -5.25 -16.578 1 46.66 141 ALA B CA 1
ATOM 2377 C C . ALA B 1 141 ? 25.562 -6.633 -16.797 1 46.66 141 ALA B C 1
ATOM 2379 O O . ALA B 1 141 ? 25.016 -6.922 -17.859 1 46.66 141 ALA B O 1
ATOM 2380 N N . GLU B 1 142 ? 26.281 -7.656 -16.5 1 59.28 142 GLU B N 1
ATOM 2381 C CA . GLU B 1 142 ? 25.5 -8.883 -16.562 1 59.28 142 GLU B CA 1
ATOM 2382 C C . GLU B 1 142 ? 24.188 -8.727 -15.805 1 59.28 142 GLU B C 1
ATOM 2384 O O . GLU B 1 142 ? 24.188 -8.438 -14.602 1 59.28 142 GLU B O 1
ATOM 2389 N N . LYS B 1 143 ? 23.047 -8.461 -16.547 1 76.38 143 LYS B N 1
ATOM 2390 C CA . LYS B 1 143 ? 21.703 -8.031 -16.188 1 76.38 143 LYS B CA 1
ATOM 2391 C C . LYS B 1 143 ? 20.922 -9.172 -15.523 1 76.38 143 LYS B C 1
ATOM 2393 O O . LYS B 1 143 ? 21.156 -10.344 -15.812 1 76.38 143 LYS B O 1
ATOM 2398 N N . HIS B 1 144 ? 20.422 -9.031 -14.453 1 85.31 144 HIS B N 1
ATOM 2399 C CA . HIS B 1 144 ? 19.453 -9.961 -13.883 1 85.31 144 HIS B CA 1
ATOM 2400 C C . HIS B 1 144 ? 18.406 -10.383 -14.914 1 85.31 144 HIS B C 1
ATOM 2402 O O . HIS B 1 144 ? 18.062 -9.602 -15.805 1 85.31 144 HIS B O 1
ATOM 2408 N N . GLU B 1 145 ? 18.203 -11.656 -14.906 1 90.06 145 GLU B N 1
ATOM 2409 C CA . GLU B 1 145 ? 17.109 -12.117 -15.758 1 90.06 145 GLU B CA 1
ATOM 2410 C C . GLU B 1 145 ? 15.766 -11.953 -15.062 1 90.06 145 GLU B C 1
ATOM 2412 O O . GLU B 1 145 ? 15.586 -12.414 -13.93 1 90.06 145 GLU B O 1
ATOM 2417 N N . LEU B 1 146 ? 14.906 -11.273 -15.773 1 90.69 146 LEU B N 1
ATOM 2418 C CA . LEU B 1 146 ? 13.562 -11.055 -15.258 1 90.69 146 LEU B CA 1
ATOM 2419 C C . LEU B 1 146 ? 12.516 -11.609 -16.219 1 90.69 146 LEU B C 1
ATOM 2421 O O . LEU B 1 146 ? 12.641 -11.445 -17.438 1 90.69 146 LEU B O 1
ATOM 2425 N N . TRP B 1 147 ? 11.523 -12.281 -15.609 1 92.19 147 TRP B N 1
ATOM 2426 C CA . TRP B 1 147 ? 10.414 -12.75 -16.438 1 92.19 147 TRP B CA 1
ATOM 2427 C C . TRP B 1 147 ? 9.125 -12.844 -15.625 1 92.19 147 TRP B C 1
ATOM 2429 O O . TRP B 1 147 ? 9.148 -12.711 -14.398 1 92.19 147 TRP B O 1
ATOM 2439 N N . HIS B 1 148 ? 8.008 -12.992 -16.359 1 91.19 148 HIS B N 1
ATOM 2440 C CA . HIS B 1 148 ? 6.703 -13.086 -15.703 1 91.19 148 HIS B CA 1
ATOM 2441 C C . HIS B 1 148 ? 6.238 -14.531 -15.602 1 91.19 148 HIS B C 1
ATOM 2443 O O . HIS B 1 148 ? 6.441 -15.32 -16.516 1 91.19 148 HIS B O 1
ATOM 2449 N N . GLU B 1 149 ? 5.707 -14.797 -14.43 1 86.5 149 GLU B N 1
ATOM 2450 C CA . GLU B 1 149 ? 5.094 -16.109 -14.195 1 86.5 149 GLU B CA 1
ATOM 2451 C C . GLU B 1 149 ? 3.758 -15.961 -13.469 1 86.5 149 GLU B C 1
ATOM 2453 O O . GLU B 1 149 ? 3.625 -15.141 -12.555 1 86.5 149 GLU B O 1
ATOM 2458 N N . ASP B 1 150 ? 2.76 -16.734 -13.891 1 82.25 150 ASP B N 1
ATOM 2459 C CA . ASP B 1 150 ? 1.472 -16.75 -13.203 1 82.25 150 ASP B CA 1
ATOM 2460 C C . ASP B 1 150 ? 1.549 -17.531 -11.898 1 82.25 150 ASP B C 1
ATOM 2462 O O . ASP B 1 150 ? 2.031 -18.672 -11.875 1 82.25 150 ASP B O 1
ATOM 2466 N N . HIS B 1 151 ? 1.037 -16.859 -10.82 1 79.75 151 HIS B N 1
ATOM 2467 C CA . HIS B 1 151 ? 1.179 -17.5 -9.523 1 79.75 151 HIS B CA 1
ATOM 2468 C C . HIS B 1 151 ? -0.181 -17.719 -8.867 1 79.75 151 HIS B C 1
ATOM 2470 O O . HIS B 1 151 ? -0.262 -18.281 -7.77 1 79.75 151 HIS B O 1
ATOM 2476 N N . TRP B 1 152 ? -1.208 -17.453 -9.695 1 84.12 152 TRP B N 1
ATOM 2477 C CA . TRP B 1 152 ? -2.49 -17.422 -9 1 84.12 152 TRP B CA 1
ATOM 2478 C C . TRP B 1 152 ? -3.494 -18.359 -9.672 1 84.12 152 TRP B C 1
ATOM 2480 O O . TRP B 1 152 ? -3.428 -18.578 -10.883 1 84.12 152 TRP B O 1
ATOM 2490 N N . ILE B 1 153 ? -4.262 -18.906 -8.836 1 84.12 153 ILE B N 1
ATOM 2491 C CA . ILE B 1 153 ? -5.383 -19.703 -9.312 1 84.12 153 ILE B CA 1
ATOM 2492 C C . ILE B 1 153 ? -6.684 -19.172 -8.711 1 84.12 153 ILE B C 1
ATOM 2494 O O . ILE B 1 153 ? -6.699 -18.703 -7.566 1 84.12 153 ILE B O 1
ATOM 2498 N N . LYS B 1 154 ? -7.719 -19.234 -9.461 1 91.19 154 LYS B N 1
ATOM 2499 C CA . LYS B 1 154 ? -9.062 -18.844 -9.031 1 91.19 154 LYS B CA 1
ATOM 2500 C C . LYS B 1 154 ? -9.906 -20.062 -8.695 1 91.19 154 LYS B C 1
ATOM 2502 O O . LYS B 1 154 ? -10.023 -20.984 -9.508 1 91.19 154 LYS B O 1
#

Radius of gyration: 22.49 Å; Cα contacts (8 Å, |Δi|>4): 516; chains: 2; bounding box: 65×54×45 Å

Nearest PDB structures (foldseek):
  8spo-assembly1_A  TM=2.902E-01  e=5.521E-01  Maribacter polysiphoniae
  3k80-assembly1_C  TM=3.973E-01  e=4.704E+00  Trypanosoma brucei
  1um2-assembly1_A  TM=2.735E-01  e=2.170E+00  Saccharomyces cerevisiae
  1lws-assembly1_A  TM=2.326E-01  e=1.815E+00  Saccharomyces cerevisiae
  8cpz-assembly1_E  TM=2.143E-01  e=3.101E+00  Photorhabdus luminescens

Solvent-accessible surface area (backbone atoms only — not comparable to full-atom values): 17402 Å² total; per-residue (Å²): 113,66,63,60,41,73,71,40,94,66,42,32,30,28,74,34,87,97,43,92,84,46,66,48,51,40,32,47,68,82,54,57,63,67,60,49,51,49,52,33,58,75,67,73,53,79,90,86,72,79,46,78,63,45,52,67,58,48,37,48,12,49,53,45,36,52,51,56,69,40,42,60,55,33,36,84,51,92,75,27,32,32,49,44,80,59,51,79,76,53,86,62,73,34,54,27,34,40,62,50,75,47,49,43,76,56,68,86,62,30,50,35,40,39,39,37,38,30,60,30,35,30,40,76,39,55,74,50,53,54,28,62,72,59,73,49,82,76,82,85,76,62,67,60,46,72,47,52,72,90,54,53,31,46,114,67,63,60,43,73,71,42,95,67,42,31,29,26,75,34,87,98,44,92,84,46,63,45,50,39,33,48,69,80,55,56,62,64,59,49,50,49,54,33,59,75,65,73,53,80,88,85,73,79,46,76,60,46,52,68,58,50,37,48,11,48,53,46,37,53,52,57,68,40,41,59,53,34,36,84,52,93,74,27,32,32,48,43,78,57,51,80,77,53,88,62,73,33,54,27,34,40,62,49,75,48,50,43,75,55,69,86,63,30,50,34,39,39,38,38,40,30,58,29,35,31,40,77,38,56,74,49,52,54,28,62,71,61,71,50,81,76,82,86,72,64,67,60,46,74,46,55,72,89,55,55,32,45

Secondary structure (DSSP, 8-state):
-HHHHHH-TTEEEEEPTT-SS-EEEEEETT--HHHHHHHHHHTT-------BPPHHHHHHHHHHHHHHHHTTTEEEETTEEEESTTTTT--S-EEEEEEEEEEEE-GGG-EEEEEEEEEEEEE--HHHHHHHHHT---SS----EEE----EE-/-HHHHHH-TTEEEEEPTT-SS-EEEEEETT--HHHHHHHHHHTT-------BPPHHHHHHHHHHHHHHHHTTTEEEETTEEEESTTTTT--S-EEEEEEEEEEEE-GGG-EEEEEEEEEEEEE--HHHHHHHHHT---SS----EEE----EE-

Sequence (308 aa):
YRILIFSASNILASPVSNSITQIYVVLNKNINETFFQDMVINNKLKILKQSHVTPHVFEACLKYTALAKLAPKWNIVDSFLVEGRDFLIRQEPLNGVKYNITVNDLHLTGSEIIISVCAVKVRLNTVSAYNFLDNNHIDEAEKHELWHEDHWIKYRILIFSASNILASPVSNSITQIYVVLNKNINETFFQDMVINNKLKILKQSHVTPHVFEACLKYTALAKLAPKWNIVDSFLVEGRDFLIRQEPLNGVKYNITVNDLHLTGSEIIISVCAVKVRLNTVSAYNFLDNNHIDEAEKHELWHEDHWIK